Protein AF-A0A507BBZ7-F1 (afdb_monomer_lite)

Foldseek 3Di:
DVVVVVVVVVVVVPPPDDDPPDDDPVRVVVVVLQLVLLLVVLVLLLVLLLVLLPDDDLLNPDADPLLSLLSSLLVVLLLVLLVQLVLLPDDLDDDVVSLLQQAQHHPPPRDGHHVCVVDAQLSLQSNLLNLLLQLLLLVQLQVLCVVVVHHDDLSLSLCLSSGSSSVSVVCVVPVVSSVRSSVSLSDDPPPPDDDPDPVVSVVSCSSRRPCCSPDPNVVCCVVPNDPCVLVVVQVVQVVVPNQQDDPFRHNPDFAPLVSQQQVSHRDRHHHPVLLVPQPDDDDDPVVVVVSVVLVSLSSVSSSNSSSSGHPSSNVGQCVRPVNVCSGGNNSVD

pLDDT: mean 82.26, std 15.96, range [35.59, 98.31]

Sequence (333 aa):
MSSLYMRMLGNNALSEQGNRAFLSLAEVTQACRTLRGMNFLAEAYIDTHLMSLGTEGAATAPVSRTERLRVLRALYRRQIICNAWAPTRREPEWNERDTAAIGNTSSHRQVRLGLFAAFEPWELQQVDHIDFFVTRMCRALYFSRQEAAQPMSEAEFGEIFSQIDYLVQYMQKHPNIAKAALRTVQSPPRLTNYEPHNATYHRFADRYSLLCMHFSWQSYRLETFPDPMRDRRGQQADSNEARFGFIGDAVDLVPFGWTDALNRRYVNWFGDALLDMTPWMPESDADEELRLARYASLGLWRNAGFALWDKKRVEALKEVDSLRTLSTGWLDY

Secondary structure (DSSP, 8-state):
-HHHHHHHHHHTTTSTT----PPPHHHHHHHHHHHHHHHHHHHHHHHHHHHHT-SSSGGGSPPPHHHHHHHHHHHHHHHHHHHHH-TTTS-SS--HHHHHHHSS--SSTT---SGGGGS-HHHHHHHHHHHHHHHHHHHHHHHHHHHTT-PPPHHHHHHHHH-HHHHHHHHHH-HHHHHHHHHHHHS-----S-----HHHHHHHHHHS-GGGSTHHHHHHHHH---HHHHHHHHHHHTTT---------TTSPPHHHHHHTTT---S--TTHHHHTS------HHHHHHHHHHHHHHHHHHHTTTTTS-HHHHHHHHTSGGGTT--TTTTT-

Structure (mmCIF, N/CA/C/O backbone):
data_AF-A0A507BBZ7-F1
#
_entry.id   AF-A0A507BBZ7-F1
#
loop_
_atom_site.group_PDB
_atom_site.id
_atom_site.type_symbol
_atom_site.label_atom_id
_atom_site.label_alt_id
_atom_site.label_comp_id
_atom_site.label_asym_id
_atom_site.label_entity_id
_atom_site.label_seq_id
_atom_site.pdbx_PDB_ins_code
_atom_site.Cartn_x
_atom_site.Cartn_y
_atom_site.Cartn_z
_atom_site.occupancy
_atom_site.B_iso_or_equiv
_atom_site.auth_seq_id
_atom_site.auth_comp_id
_atom_site.auth_asym_id
_atom_site.auth_atom_id
_atom_site.pdbx_PDB_model_num
ATOM 1 N N . MET A 1 1 ? 25.806 -2.860 -5.700 1.00 39.72 1 MET A N 1
ATOM 2 C CA . MET A 1 1 ? 25.411 -1.785 -4.756 1.00 39.72 1 MET A CA 1
ATOM 3 C C . MET A 1 1 ? 25.324 -2.257 -3.309 1.00 39.72 1 MET A C 1
ATOM 5 O O . MET A 1 1 ? 25.846 -1.543 -2.464 1.00 39.72 1 MET A O 1
ATOM 9 N N . SER A 1 2 ? 24.805 -3.462 -3.030 1.00 36.97 2 SER A N 1
ATOM 10 C CA . SER A 1 2 ? 24.939 -4.117 -1.712 1.00 36.97 2 SER A CA 1
ATOM 11 C C . SER A 1 2 ? 26.391 -4.100 -1.185 1.00 36.97 2 SER A C 1
ATOM 13 O O . SER A 1 2 ? 26.620 -3.739 -0.041 1.00 36.97 2 SER A O 1
ATOM 15 N N . SER A 1 3 ? 27.402 -4.306 -2.043 1.00 35.59 3 SER A N 1
ATOM 16 C CA . SER A 1 3 ? 28.816 -4.261 -1.628 1.00 35.59 3 SER A CA 1
ATOM 17 C C . SER A 1 3 ? 29.357 -2.877 -1.237 1.00 35.59 3 SER A C 1
ATOM 19 O O . SER A 1 3 ? 30.281 -2.807 -0.434 1.00 35.59 3 SER A O 1
ATOM 21 N N . LEU A 1 4 ? 28.808 -1.777 -1.772 1.00 40.00 4 LEU A N 1
ATOM 22 C CA . LEU A 1 4 ? 29.259 -0.417 -1.438 1.00 40.00 4 LEU A CA 1
ATOM 23 C C . LEU A 1 4 ? 28.619 0.054 -0.126 1.00 40.00 4 LEU A C 1
ATOM 25 O O . LEU A 1 4 ? 29.297 0.633 0.715 1.00 40.00 4 LEU A O 1
ATOM 29 N N . TYR A 1 5 ? 27.341 -0.282 0.074 1.00 37.41 5 TYR A N 1
ATOM 30 C CA . TYR A 1 5 ? 26.619 -0.035 1.322 1.00 37.41 5 TYR A CA 1
ATOM 31 C C . TYR A 1 5 ? 27.185 -0.894 2.467 1.00 37.41 5 TYR A C 1
ATOM 33 O O . TYR A 1 5 ? 27.448 -0.385 3.552 1.00 37.41 5 TYR A O 1
ATOM 41 N N . MET A 1 6 ? 27.511 -2.165 2.193 1.00 42.91 6 MET A N 1
ATOM 42 C CA . MET A 1 6 ? 28.228 -3.040 3.131 1.00 42.91 6 MET A CA 1
ATOM 43 C C . MET A 1 6 ? 29.668 -2.576 3.390 1.00 42.91 6 MET A C 1
ATOM 45 O O . MET A 1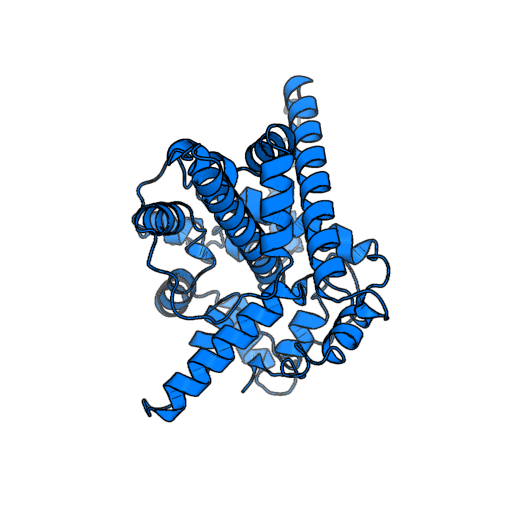 6 ? 30.156 -2.746 4.501 1.00 42.91 6 MET A O 1
ATOM 49 N N . ARG A 1 7 ? 30.348 -1.933 2.426 1.00 43.31 7 ARG A N 1
ATOM 50 C CA . ARG A 1 7 ? 31.655 -1.284 2.662 1.00 43.31 7 ARG A CA 1
ATOM 51 C C . ARG A 1 7 ? 31.550 -0.022 3.508 1.00 43.31 7 ARG A C 1
ATOM 53 O O . ARG A 1 7 ? 32.433 0.214 4.318 1.00 43.31 7 ARG A O 1
ATOM 60 N N . MET A 1 8 ? 30.499 0.778 3.349 1.00 43.22 8 MET A N 1
ATOM 61 C CA . MET A 1 8 ? 30.270 1.951 4.201 1.00 43.22 8 MET A CA 1
ATOM 62 C C . MET A 1 8 ? 29.935 1.549 5.641 1.00 43.22 8 MET A C 1
ATOM 64 O O . MET A 1 8 ? 30.432 2.168 6.577 1.00 43.22 8 MET A O 1
ATOM 68 N N . LEU A 1 9 ? 29.164 0.473 5.824 1.00 45.06 9 LEU A N 1
ATOM 69 C CA . LEU A 1 9 ? 28.923 -0.121 7.141 1.00 45.06 9 LEU A CA 1
ATOM 70 C C . LEU A 1 9 ? 30.182 -0.812 7.699 1.00 45.06 9 LEU A C 1
ATOM 72 O O . LEU A 1 9 ? 30.448 -0.724 8.892 1.00 45.06 9 LEU A O 1
ATOM 76 N N . GLY A 1 10 ? 30.987 -1.445 6.841 1.00 45.47 10 GLY A N 1
ATOM 77 C CA . GLY A 1 10 ? 32.222 -2.140 7.218 1.00 45.47 10 GLY A CA 1
ATOM 78 C C . GLY A 1 10 ? 33.397 -1.217 7.556 1.00 45.47 10 GLY A C 1
ATOM 79 O O . GLY A 1 10 ? 34.154 -1.516 8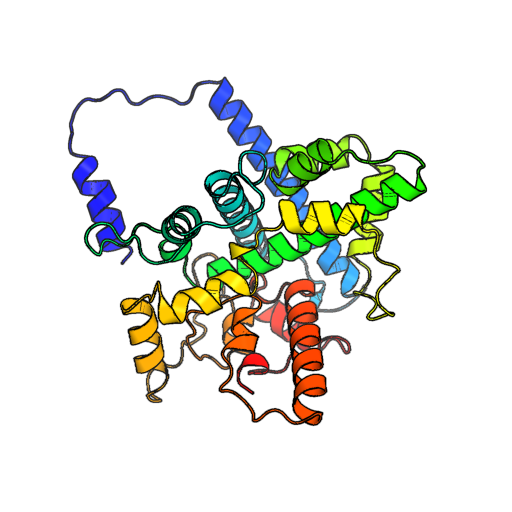.473 1.00 45.47 10 GLY A O 1
ATOM 80 N N . ASN A 1 11 ? 33.530 -0.067 6.890 1.00 44.84 11 ASN A N 1
ATOM 81 C CA . ASN A 1 11 ? 34.619 0.884 7.148 1.00 44.84 11 ASN A CA 1
ATOM 82 C C . ASN A 1 11 ? 34.421 1.698 8.438 1.00 44.84 11 ASN A C 1
ATOM 84 O O . ASN A 1 11 ? 35.394 2.222 8.968 1.00 44.84 11 ASN A O 1
ATOM 88 N N . ASN A 1 12 ? 33.199 1.749 8.981 1.00 45.53 12 ASN A N 1
ATOM 89 C CA . ASN A 1 12 ? 32.935 2.270 10.328 1.00 45.53 12 ASN A CA 1
ATOM 90 C C . ASN A 1 12 ? 33.021 1.183 11.419 1.00 45.53 12 ASN A C 1
ATOM 92 O O . ASN A 1 12 ? 32.992 1.506 12.603 1.00 45.53 12 ASN A O 1
ATOM 96 N N . ALA A 1 13 ? 33.140 -0.097 11.048 1.00 47.38 13 ALA A N 1
ATOM 97 C CA . ALA A 1 13 ? 33.157 -1.219 11.989 1.00 47.38 13 ALA A CA 1
ATOM 98 C C . ALA A 1 13 ? 34.563 -1.586 12.506 1.00 47.38 13 ALA A C 1
ATOM 100 O O . ALA A 1 13 ? 34.690 -2.486 13.331 1.00 47.38 13 ALA A O 1
ATOM 101 N N . LEU A 1 14 ? 35.610 -0.891 12.047 1.00 46.66 14 LEU A N 1
ATOM 102 C CA . LEU A 1 14 ? 37.001 -1.100 12.477 1.00 46.66 14 LEU A CA 1
ATOM 103 C C . LEU A 1 14 ? 37.498 -0.046 13.483 1.00 46.66 14 LEU A C 1
ATOM 105 O O . LEU A 1 14 ? 38.685 0.020 13.782 1.00 46.66 14 LEU A O 1
ATOM 109 N N . SER A 1 15 ? 36.584 0.743 14.054 1.00 51.81 15 SER A N 1
ATOM 110 C CA . SER A 1 15 ? 36.822 1.443 15.318 1.00 51.81 15 SER A CA 1
ATOM 111 C C . SER A 1 15 ? 36.639 0.443 16.463 1.00 51.81 15 SER A C 1
ATOM 113 O O . SER A 1 15 ? 35.538 0.254 16.982 1.00 51.81 15 SER A O 1
ATOM 115 N N . GLU A 1 16 ? 37.728 -0.232 16.813 1.00 57.06 16 GLU A N 1
ATOM 116 C CA . GLU A 1 16 ? 37.849 -1.153 17.940 1.00 57.06 16 GLU A CA 1
ATOM 117 C C . GLU A 1 16 ? 37.366 -0.528 19.275 1.00 57.06 16 GLU A C 1
ATOM 119 O O . GLU A 1 16 ? 37.588 0.647 19.550 1.00 57.06 16 GLU A O 1
ATOM 124 N N . GLN A 1 17 ? 36.726 -1.351 20.122 1.00 53.88 17 GLN A N 1
ATOM 125 C CA . GLN A 1 17 ? 36.485 -1.136 21.568 1.00 53.88 17 GLN A CA 1
ATOM 126 C C . GLN A 1 17 ? 35.420 -0.116 22.042 1.00 53.88 17 GLN A C 1
ATOM 128 O O . GLN A 1 17 ? 35.489 0.379 23.165 1.00 53.88 17 GLN A O 1
ATOM 133 N N . GLY A 1 18 ? 34.352 0.127 21.279 1.00 49.81 18 GLY A N 1
ATOM 134 C CA . GLY A 1 18 ? 33.168 0.845 21.781 1.00 49.81 18 GLY A CA 1
ATOM 135 C C . GLY A 1 18 ? 32.079 -0.108 22.285 1.00 49.81 18 GLY A C 1
ATOM 136 O O . GLY A 1 18 ? 31.587 -0.911 21.500 1.00 49.81 18 GLY A O 1
ATOM 137 N N . ASN A 1 19 ? 31.717 -0.029 23.574 1.00 52.28 19 ASN A N 1
ATOM 138 C CA . ASN A 1 19 ? 30.571 -0.682 24.234 1.00 52.28 19 ASN A CA 1
ATOM 139 C C . ASN A 1 19 ? 29.545 -1.308 23.270 1.00 52.28 19 ASN A C 1
ATOM 141 O O . ASN A 1 19 ? 28.794 -0.585 22.614 1.00 52.28 19 ASN A O 1
ATOM 145 N N . ARG A 1 20 ? 29.431 -2.646 23.248 1.00 57.69 20 ARG A N 1
ATOM 146 C CA . ARG A 1 20 ? 28.220 -3.296 22.726 1.00 57.69 20 ARG A CA 1
ATOM 147 C C . ARG A 1 20 ? 27.063 -2.849 23.615 1.00 57.69 20 ARG A C 1
ATOM 149 O O . ARG A 1 20 ? 26.837 -3.437 24.669 1.00 57.69 20 ARG A O 1
ATOM 156 N N . ALA A 1 21 ? 26.386 -1.775 23.223 1.00 68.31 21 ALA A N 1
ATOM 157 C CA . ALA A 1 21 ? 25.167 -1.328 23.863 1.00 68.31 21 ALA A CA 1
ATOM 158 C C . ALA A 1 21 ? 24.137 -2.445 23.676 1.00 68.31 21 ALA A C 1
ATOM 160 O O . ALA A 1 21 ? 23.561 -2.616 22.602 1.00 68.31 21 ALA A O 1
ATOM 161 N N . PHE A 1 22 ? 23.983 -3.279 24.702 1.00 82.69 22 PHE A N 1
ATOM 162 C CA . PHE A 1 22 ? 22.852 -4.183 24.778 1.00 82.69 22 PHE A CA 1
ATOM 163 C C . PHE A 1 22 ? 21.596 -3.318 24.809 1.00 82.69 22 PHE A C 1
ATOM 165 O O . PHE A 1 22 ? 21.539 -2.349 25.567 1.00 82.69 22 PHE A O 1
ATOM 172 N N . LEU A 1 23 ? 20.610 -3.662 23.978 1.00 84.62 23 LEU A N 1
ATOM 173 C CA . LEU A 1 23 ? 19.299 -3.030 24.053 1.00 84.62 23 LEU A CA 1
ATOM 174 C C . LEU A 1 23 ? 18.786 -3.163 25.488 1.00 84.62 23 LEU A C 1
ATOM 176 O O . LEU A 1 23 ? 18.787 -4.256 26.065 1.00 84.62 23 LEU A O 1
ATOM 180 N N . SER A 1 24 ? 18.351 -2.051 26.062 1.00 91.75 24 SER A N 1
ATOM 181 C CA . SER A 1 24 ? 17.674 -2.041 27.349 1.00 91.75 24 SER A CA 1
ATOM 182 C C . SER A 1 24 ? 16.402 -2.891 27.285 1.00 91.75 24 SER A C 1
ATOM 184 O O . SER A 1 24 ? 15.786 -3.071 26.230 1.00 91.75 24 SER A O 1
ATOM 186 N N . LEU A 1 25 ? 15.947 -3.386 28.440 1.00 92.06 25 LEU A N 1
ATOM 187 C CA . LEU A 1 25 ? 14.682 -4.121 28.528 1.00 92.06 25 LEU A CA 1
ATOM 188 C C . LEU A 1 25 ? 13.502 -3.308 27.960 1.00 92.06 25 LEU A C 1
ATOM 190 O O . LEU A 1 25 ? 12.593 -3.879 27.357 1.00 92.06 25 LEU A O 1
ATOM 194 N N . ALA A 1 26 ? 13.528 -1.981 28.122 1.00 91.94 26 ALA A N 1
ATOM 195 C CA . ALA A 1 26 ? 12.524 -1.077 27.573 1.00 91.94 26 ALA A CA 1
ATOM 196 C C . ALA A 1 26 ? 12.534 -1.073 26.035 1.00 91.94 26 ALA A C 1
ATOM 198 O O . ALA A 1 26 ? 11.475 -1.217 25.424 1.00 91.94 26 ALA A O 1
ATOM 199 N N . GLU A 1 27 ? 13.712 -0.993 25.408 1.00 88.62 27 GLU A N 1
ATOM 200 C CA . GLU A 1 27 ? 13.855 -1.039 23.946 1.00 88.62 27 GLU A CA 1
ATOM 201 C C . GLU A 1 27 ? 13.427 -2.392 23.375 1.00 88.62 27 GLU A C 1
ATOM 203 O O . GLU A 1 27 ? 12.675 -2.436 22.402 1.00 88.62 27 GLU A O 1
ATOM 208 N N . VAL A 1 28 ? 13.823 -3.501 24.010 1.00 91.19 28 VAL A N 1
ATOM 209 C CA . VAL A 1 28 ? 13.385 -4.847 23.600 1.00 91.19 28 VAL A CA 1
ATOM 210 C C . VAL A 1 28 ? 11.868 -4.990 23.734 1.00 91.19 28 VAL A C 1
ATOM 212 O O . VAL A 1 28 ? 11.207 -5.519 22.839 1.00 91.19 28 VAL A O 1
ATOM 215 N N . THR A 1 29 ? 11.291 -4.490 24.828 1.00 90.00 29 THR A N 1
ATOM 216 C CA . THR A 1 29 ? 9.837 -4.511 25.046 1.00 90.00 29 THR A CA 1
ATOM 217 C C . THR A 1 29 ? 9.113 -3.703 23.975 1.00 90.00 29 THR A C 1
ATOM 219 O O . THR A 1 29 ? 8.109 -4.174 23.435 1.00 90.00 29 THR A O 1
ATOM 222 N N . GLN A 1 30 ? 9.624 -2.519 23.633 1.00 87.25 30 GLN A N 1
ATOM 223 C CA . GLN A 1 30 ? 9.043 -1.684 22.589 1.00 87.25 30 GLN A CA 1
ATOM 224 C C . GLN A 1 30 ? 9.147 -2.356 21.217 1.00 87.25 30 GLN A C 1
ATOM 226 O O . GLN A 1 30 ? 8.137 -2.464 20.527 1.00 87.25 30 GLN A O 1
ATOM 231 N N . ALA A 1 31 ? 10.309 -2.911 20.862 1.00 86.94 31 ALA A N 1
ATOM 232 C CA . ALA A 1 31 ? 10.492 -3.646 19.612 1.00 86.94 31 ALA A CA 1
ATOM 233 C C . ALA A 1 31 ? 9.522 -4.836 19.499 1.00 86.94 31 ALA A C 1
ATOM 235 O O . ALA A 1 31 ? 8.875 -5.019 18.469 1.00 86.94 31 ALA A O 1
ATOM 236 N N . CYS A 1 32 ? 9.346 -5.611 20.574 1.00 91.25 32 CYS A N 1
ATOM 237 C CA . CYS A 1 32 ? 8.372 -6.702 20.623 1.00 91.25 32 CYS A CA 1
ATOM 238 C C . CYS A 1 32 ? 6.928 -6.214 20.439 1.00 91.25 32 CYS A C 1
ATOM 240 O O . CYS A 1 32 ? 6.146 -6.877 19.754 1.00 91.25 32 CYS A O 1
ATOM 242 N N . ARG A 1 33 ? 6.552 -5.076 21.036 1.00 89.88 33 ARG A N 1
ATOM 243 C CA . ARG A 1 33 ? 5.216 -4.482 20.858 1.00 89.88 33 ARG A CA 1
ATOM 244 C C . ARG A 1 33 ? 4.991 -4.059 19.412 1.00 89.88 33 ARG A C 1
ATOM 246 O O . ARG A 1 33 ? 3.987 -4.470 18.834 1.00 89.88 33 ARG A O 1
ATOM 253 N N . THR A 1 34 ? 5.943 -3.349 18.815 1.00 88.81 34 THR A N 1
ATOM 254 C CA . THR A 1 34 ? 5.876 -2.926 17.412 1.00 88.81 34 THR A CA 1
ATOM 255 C C . THR A 1 34 ? 5.790 -4.123 16.464 1.00 88.81 34 THR A C 1
ATOM 257 O O . THR A 1 34 ? 4.929 -4.162 15.588 1.00 88.81 34 THR A O 1
ATOM 260 N N . LEU A 1 35 ? 6.596 -5.170 16.676 1.00 92.06 35 LEU A N 1
ATOM 261 C CA . LEU A 1 35 ? 6.534 -6.395 15.868 1.00 92.06 35 LEU A CA 1
ATOM 262 C C . LEU A 1 35 ? 5.194 -7.127 16.008 1.00 92.06 35 LEU A C 1
ATOM 264 O O . LEU A 1 35 ? 4.679 -7.658 15.023 1.00 92.06 35 LEU A O 1
ATOM 268 N N . ARG A 1 36 ? 4.599 -7.161 17.206 1.00 94.19 36 ARG A N 1
ATOM 269 C CA . ARG A 1 36 ? 3.247 -7.713 17.402 1.00 94.19 36 ARG A CA 1
ATOM 270 C C . ARG A 1 36 ? 2.191 -6.872 16.690 1.00 94.19 36 ARG A C 1
ATOM 272 O O . ARG A 1 36 ? 1.310 -7.448 16.059 1.00 94.19 36 ARG A O 1
ATOM 279 N N . GLY A 1 37 ? 2.308 -5.545 16.745 1.00 94.88 37 GLY A N 1
ATOM 280 C CA . GLY A 1 37 ? 1.439 -4.623 16.015 1.00 94.88 37 GLY A CA 1
ATOM 281 C C . GLY A 1 37 ? 1.509 -4.837 14.503 1.00 94.88 37 GLY A C 1
ATOM 282 O O . GLY A 1 37 ? 0.485 -5.041 13.856 1.00 94.88 37 GLY A O 1
ATOM 283 N N . MET A 1 38 ? 2.719 -4.905 13.948 1.00 95.69 38 MET A N 1
ATOM 284 C CA . MET A 1 38 ? 2.932 -5.189 12.526 1.00 95.69 38 MET A CA 1
ATOM 285 C C . MET A 1 38 ? 2.374 -6.552 12.113 1.00 95.69 38 MET A C 1
ATOM 287 O O . MET A 1 38 ? 1.765 -6.648 11.054 1.00 95.69 38 MET A O 1
ATOM 291 N N . ASN A 1 39 ? 2.527 -7.592 12.940 1.00 97.06 39 ASN A N 1
ATOM 292 C CA . ASN A 1 39 ? 1.915 -8.893 12.660 1.00 97.06 39 ASN A CA 1
ATOM 293 C C . ASN A 1 39 ? 0.388 -8.820 12.667 1.00 97.06 39 ASN A C 1
ATOM 295 O O . ASN A 1 39 ? -0.231 -9.333 11.746 1.00 97.06 39 ASN A O 1
ATOM 299 N N . PHE A 1 40 ? -0.216 -8.161 13.658 1.00 97.44 40 PHE A N 1
ATOM 300 C CA . PHE A 1 40 ? -1.668 -7.979 13.697 1.00 97.44 40 PHE A CA 1
ATOM 301 C C . PHE A 1 40 ? -2.179 -7.274 12.434 1.00 97.44 40 PHE A C 1
ATOM 303 O O . PHE A 1 40 ? -3.152 -7.716 11.830 1.00 97.44 40 PHE A O 1
ATOM 310 N N . LEU A 1 41 ? -1.507 -6.199 12.012 1.00 97.19 41 LEU A N 1
ATOM 311 C CA . LEU A 1 41 ? -1.920 -5.441 10.834 1.00 97.19 41 LEU A CA 1
ATOM 312 C C . LEU A 1 41 ? -1.662 -6.207 9.528 1.00 97.19 41 LEU A C 1
ATOM 314 O O . LEU A 1 41 ? -2.457 -6.097 8.601 1.00 97.19 41 LEU A O 1
ATOM 318 N N . ALA A 1 42 ? -0.597 -7.014 9.465 1.00 97.94 42 ALA A N 1
ATOM 319 C CA . ALA A 1 42 ? -0.343 -7.915 8.344 1.00 97.94 42 ALA A CA 1
ATOM 320 C C . ALA A 1 42 ? -1.449 -8.971 8.204 1.00 97.94 42 ALA A C 1
ATOM 322 O O . ALA A 1 42 ? -1.917 -9.193 7.092 1.00 97.94 42 ALA A O 1
ATOM 323 N N . GLU A 1 43 ? -1.919 -9.564 9.307 1.00 97.75 43 GLU A N 1
ATOM 324 C CA . GLU A 1 43 ? -3.063 -10.485 9.258 1.00 97.75 43 GLU A CA 1
ATOM 325 C C . GLU A 1 43 ? -4.334 -9.762 8.822 1.00 97.75 43 GLU A C 1
ATOM 327 O O . GLU A 1 43 ? -5.018 -10.232 7.923 1.00 97.75 43 GLU A O 1
ATOM 332 N N . ALA A 1 44 ? -4.614 -8.581 9.380 1.00 96.94 44 ALA A N 1
ATOM 333 C CA . ALA A 1 44 ? -5.784 -7.798 8.989 1.00 96.94 44 ALA A CA 1
ATOM 334 C C . ALA A 1 44 ? -5.769 -7.434 7.492 1.00 96.94 44 ALA A C 1
ATOM 336 O O . ALA A 1 44 ? -6.813 -7.483 6.841 1.00 96.94 44 ALA A O 1
ATOM 337 N N . TYR A 1 45 ? -4.596 -7.098 6.945 1.00 97.12 45 TYR A N 1
ATOM 338 C CA . TYR A 1 45 ? -4.381 -6.889 5.512 1.00 97.12 45 TYR A CA 1
ATOM 339 C C . TYR A 1 45 ? -4.714 -8.161 4.726 1.00 97.12 45 TYR A C 1
ATOM 341 O O . TYR A 1 45 ? -5.591 -8.146 3.864 1.00 97.12 45 TYR A O 1
ATOM 349 N N . ILE A 1 46 ? -4.064 -9.276 5.064 1.00 96.81 46 ILE A N 1
ATOM 350 C CA . ILE A 1 46 ? -4.220 -10.563 4.378 1.00 96.81 46 ILE A CA 1
ATOM 351 C C . ILE A 1 46 ? -5.677 -11.034 4.414 1.00 96.81 46 ILE A C 1
ATOM 353 O O . ILE A 1 46 ? -6.235 -11.328 3.361 1.00 96.81 46 ILE A O 1
ATOM 357 N N . ASP A 1 47 ? -6.318 -11.030 5.580 1.00 95.19 47 ASP A N 1
ATOM 358 C CA . ASP A 1 47 ? -7.716 -11.431 5.748 1.00 95.19 47 ASP A CA 1
ATOM 359 C C . ASP A 1 47 ? -8.653 -10.547 4.921 1.00 95.19 47 ASP A C 1
ATOM 361 O O . ASP A 1 47 ? -9.566 -11.042 4.262 1.00 95.19 47 ASP A O 1
ATOM 365 N N . THR A 1 48 ? -8.411 -9.234 4.908 1.00 93.38 48 THR A N 1
ATOM 366 C CA . THR A 1 48 ? -9.197 -8.286 4.108 1.00 93.38 48 THR A CA 1
ATOM 367 C C . THR A 1 48 ? -9.092 -8.583 2.615 1.00 93.38 48 THR A C 1
ATOM 369 O O . THR A 1 48 ? -10.111 -8.569 1.925 1.00 93.38 48 THR A O 1
ATOM 372 N N . HIS A 1 49 ? -7.890 -8.894 2.124 1.00 91.12 49 HIS A N 1
ATOM 373 C CA . HIS A 1 49 ? -7.680 -9.263 0.726 1.00 91.12 49 HIS A CA 1
ATOM 374 C C . HIS A 1 49 ? -8.271 -10.627 0.386 1.00 91.12 49 HIS A C 1
ATOM 376 O O . HIS A 1 49 ? -8.940 -10.757 -0.629 1.00 91.12 49 HIS A O 1
ATOM 382 N N . LEU A 1 50 ? -8.070 -11.650 1.216 1.00 90.25 50 LEU A N 1
ATOM 383 C CA . LEU A 1 50 ? -8.625 -12.975 0.939 1.00 90.25 50 LEU A CA 1
ATOM 384 C C . LEU A 1 50 ? -10.158 -12.944 0.923 1.00 90.25 50 LEU A C 1
ATOM 386 O O . LEU A 1 50 ? -10.766 -13.567 0.058 1.00 90.25 50 LEU A O 1
ATOM 390 N N . MET A 1 51 ? -10.785 -12.176 1.820 1.00 88.00 51 MET A N 1
ATOM 391 C CA . MET A 1 51 ? -12.245 -12.038 1.855 1.00 88.00 51 MET A CA 1
ATOM 392 C C . MET A 1 51 ? -12.808 -11.248 0.667 1.00 88.00 51 MET A C 1
ATOM 394 O O . MET A 1 51 ? -13.921 -11.541 0.232 1.00 88.00 51 MET A O 1
ATOM 398 N N . SER A 1 52 ? -12.075 -10.270 0.122 1.00 86.12 52 SER A N 1
ATOM 399 C CA . SER A 1 52 ? -12.551 -9.493 -1.034 1.00 86.12 52 SER A CA 1
ATOM 400 C C . SER A 1 52 ? -12.552 -10.290 -2.344 1.00 86.12 52 SER A C 1
ATOM 402 O O . SER A 1 52 ? -13.217 -9.894 -3.300 1.00 86.12 52 SER A O 1
ATOM 404 N N . LEU A 1 53 ? -11.857 -11.432 -2.379 1.00 84.31 53 LEU A N 1
ATOM 405 C CA . LEU A 1 53 ? -11.727 -12.310 -3.546 1.00 84.31 53 LEU A CA 1
ATOM 406 C C . LEU A 1 53 ? -12.789 -13.422 -3.606 1.00 84.31 53 LEU A C 1
ATOM 408 O O . LEU A 1 53 ? -12.793 -14.205 -4.553 1.00 84.31 53 LEU A O 1
ATOM 412 N N . GLY A 1 54 ? -13.700 -13.488 -2.628 1.00 82.06 54 GLY A N 1
ATOM 413 C CA . GLY A 1 54 ? -14.752 -14.506 -2.552 1.00 82.06 54 GLY A CA 1
ATOM 414 C C . GLY A 1 54 ? -14.343 -15.754 -1.762 1.00 82.06 54 GLY A C 1
ATOM 415 O O . GLY A 1 54 ? -13.392 -15.733 -0.985 1.00 82.06 54 GLY A O 1
ATOM 416 N N . THR A 1 55 ? -15.105 -16.843 -1.898 1.00 74.06 55 THR A N 1
ATOM 417 C CA . THR A 1 55 ? -14.967 -18.034 -1.035 1.00 74.06 55 THR A CA 1
ATOM 418 C C . THR A 1 55 ? -14.181 -19.187 -1.652 1.00 74.06 55 THR A C 1
ATOM 420 O O . THR A 1 55 ? -13.799 -20.098 -0.922 1.00 74.06 55 THR A O 1
ATOM 423 N N . GLU A 1 56 ? -13.911 -19.186 -2.960 1.00 72.06 56 GLU A N 1
ATOM 424 C CA . GLU A 1 56 ? -13.393 -20.374 -3.651 1.00 72.06 56 GLU A CA 1
ATOM 425 C C . GLU A 1 56 ? -12.375 -20.018 -4.743 1.00 72.06 56 GLU A C 1
ATOM 427 O O . GLU A 1 56 ? -12.584 -19.094 -5.525 1.00 72.06 56 GLU A O 1
ATOM 432 N N . GLY A 1 57 ? -11.267 -20.766 -4.803 1.00 85.50 57 GLY A N 1
ATOM 433 C CA . GLY A 1 57 ? -10.295 -20.696 -5.897 1.00 85.50 57 GLY A CA 1
ATOM 434 C C . GLY A 1 57 ? -8.831 -20.597 -5.462 1.00 85.50 57 GLY A C 1
ATOM 435 O O . GLY A 1 57 ? -8.488 -20.475 -4.289 1.00 85.50 57 GLY A O 1
ATOM 436 N N . ALA A 1 58 ? -7.925 -20.637 -6.442 1.00 88.50 58 ALA A N 1
ATOM 437 C CA . ALA A 1 58 ? -6.489 -20.499 -6.191 1.00 88.50 58 ALA A CA 1
ATOM 438 C C . ALA A 1 58 ? -6.105 -19.093 -5.680 1.00 88.50 58 ALA A C 1
ATOM 440 O O . ALA A 1 58 ? -5.095 -18.953 -4.992 1.00 88.50 58 ALA A O 1
ATOM 441 N N . ALA A 1 59 ? -6.927 -18.075 -5.961 1.00 89.50 59 ALA A N 1
ATOM 442 C CA . ALA A 1 59 ? -6.740 -16.704 -5.486 1.00 89.50 59 ALA A CA 1
ATOM 443 C C . ALA A 1 59 ? -6.925 -16.566 -3.961 1.00 89.50 59 ALA A C 1
ATOM 445 O O . ALA A 1 59 ? -6.290 -15.709 -3.344 1.00 89.50 59 ALA A O 1
ATOM 446 N N . THR A 1 60 ? -7.729 -17.444 -3.347 1.00 91.06 60 THR A N 1
ATOM 447 C CA . THR A 1 60 ? -8.033 -17.457 -1.905 1.00 91.06 60 THR A CA 1
ATOM 448 C C . THR A 1 60 ? -7.231 -18.509 -1.131 1.00 91.06 60 THR A C 1
ATOM 450 O O . THR A 1 60 ? -7.439 -18.695 0.067 1.00 91.06 60 THR A O 1
ATOM 453 N N . ALA A 1 61 ? -6.272 -19.181 -1.783 1.00 92.12 61 ALA A N 1
ATOM 454 C CA . ALA A 1 61 ? -5.389 -20.142 -1.127 1.00 92.12 61 ALA A CA 1
ATOM 455 C C . ALA A 1 61 ? -4.639 -19.500 0.063 1.00 92.12 61 ALA A C 1
ATOM 457 O O . ALA A 1 61 ? -4.350 -18.299 0.015 1.00 92.12 61 ALA A O 1
ATOM 458 N N . PRO A 1 62 ? -4.254 -20.267 1.101 1.00 94.94 62 PRO A N 1
ATOM 459 C CA . PRO A 1 62 ? -3.463 -19.741 2.212 1.00 94.94 62 PRO A CA 1
ATOM 460 C C . PRO A 1 62 ? -2.212 -18.999 1.731 1.00 94.94 62 PRO A C 1
ATOM 462 O O . PRO A 1 62 ? -1.571 -19.416 0.764 1.00 94.94 62 PRO A O 1
ATOM 465 N N . VAL A 1 63 ? -1.877 -17.889 2.390 1.00 96.81 63 VAL A N 1
ATOM 466 C CA . VAL A 1 63 ? -0.693 -17.093 2.040 1.00 96.81 63 VAL A CA 1
ATOM 467 C C . VAL A 1 63 ? 0.594 -17.876 2.247 1.00 96.81 63 VAL A C 1
ATOM 469 O O . VAL A 1 63 ? 0.776 -18.569 3.251 1.00 96.81 63 VAL A O 1
ATOM 472 N N . SER A 1 64 ? 1.512 -17.750 1.294 1.00 97.12 64 SER A N 1
ATOM 473 C CA . SER A 1 64 ? 2.844 -18.322 1.424 1.00 97.12 64 SER A CA 1
ATOM 474 C C . SER A 1 64 ? 3.647 -17.565 2.490 1.00 97.12 64 SER A C 1
ATOM 476 O O . SER A 1 64 ? 3.363 -16.416 2.851 1.00 97.12 64 SER A O 1
ATOM 478 N N . ARG A 1 65 ? 4.718 -18.193 2.987 1.00 97.50 65 ARG A N 1
ATOM 479 C CA . ARG A 1 65 ? 5.666 -17.517 3.884 1.00 97.50 65 ARG A CA 1
ATOM 480 C C . ARG A 1 65 ? 6.289 -16.284 3.217 1.00 97.50 65 ARG A C 1
ATOM 482 O O . ARG A 1 65 ? 6.503 -15.281 3.896 1.00 97.50 65 ARG A O 1
ATOM 489 N N . THR A 1 66 ? 6.587 -16.358 1.921 1.00 97.81 66 THR A N 1
ATOM 490 C CA . THR A 1 66 ? 7.176 -15.254 1.151 1.00 97.81 66 THR A CA 1
ATOM 491 C C . THR A 1 66 ? 6.207 -14.080 1.056 1.00 97.81 66 THR A C 1
ATOM 493 O O . THR A 1 66 ? 6.601 -12.951 1.351 1.00 97.81 66 THR A O 1
ATOM 496 N N . GLU A 1 67 ? 4.937 -14.346 0.746 1.00 98.06 67 GLU A N 1
ATOM 497 C CA . GLU A 1 67 ? 3.867 -13.340 0.686 1.00 98.06 67 GLU A CA 1
ATOM 498 C C . GLU A 1 67 ? 3.720 -12.609 2.026 1.00 98.06 67 GLU A C 1
ATOM 500 O O . GLU A 1 67 ? 3.811 -11.380 2.095 1.00 98.06 67 GLU A O 1
ATOM 505 N N . ARG A 1 68 ? 3.610 -13.363 3.128 1.00 98.00 68 ARG A N 1
ATOM 506 C CA . ARG A 1 68 ? 3.515 -12.794 4.482 1.00 98.00 68 ARG A CA 1
ATOM 507 C C . ARG A 1 68 ? 4.723 -11.917 4.827 1.00 98.00 68 ARG A C 1
ATOM 509 O O . ARG A 1 68 ? 4.572 -10.838 5.401 1.00 98.00 68 ARG A O 1
ATOM 516 N N . LEU A 1 69 ? 5.933 -12.361 4.481 1.00 97.94 69 LEU A N 1
ATOM 517 C CA . LEU A 1 69 ? 7.154 -11.594 4.734 1.00 97.94 69 LEU A CA 1
ATOM 518 C C . LEU A 1 69 ? 7.235 -10.318 3.885 1.00 97.94 69 LEU A C 1
ATOM 520 O O . LEU A 1 69 ? 7.747 -9.313 4.379 1.00 97.94 69 LEU A O 1
ATOM 524 N N . ARG A 1 70 ? 6.725 -10.322 2.646 1.00 97.94 70 ARG A N 1
ATOM 525 C CA . ARG A 1 70 ? 6.626 -9.107 1.818 1.00 97.94 70 ARG A CA 1
ATOM 526 C C . ARG A 1 70 ? 5.690 -8.082 2.458 1.00 97.94 70 ARG A C 1
ATOM 528 O O . ARG A 1 70 ? 6.098 -6.931 2.596 1.00 97.94 70 ARG A O 1
ATOM 535 N N . VAL A 1 71 ? 4.517 -8.502 2.944 1.00 98.31 71 VAL A N 1
ATOM 536 C CA . VAL A 1 71 ? 3.577 -7.633 3.686 1.00 98.31 71 VAL A CA 1
ATOM 537 C C . VAL A 1 71 ? 4.245 -7.023 4.923 1.00 98.31 71 VAL A C 1
ATOM 539 O O . VAL A 1 71 ? 4.234 -5.805 5.101 1.00 98.31 71 VAL A O 1
ATOM 542 N N . LEU A 1 72 ? 4.906 -7.841 5.749 1.00 97.88 72 LEU A N 1
ATOM 543 C CA . LEU A 1 72 ? 5.614 -7.362 6.944 1.00 97.88 72 LEU A CA 1
ATOM 544 C C . LEU A 1 72 ? 6.744 -6.378 6.611 1.00 97.88 72 LEU A C 1
ATOM 546 O O . LEU A 1 72 ? 6.886 -5.350 7.275 1.00 97.88 72 LEU A O 1
ATOM 550 N N . ARG A 1 73 ? 7.547 -6.657 5.577 1.00 97.38 73 ARG A N 1
ATOM 551 C CA . ARG A 1 73 ? 8.617 -5.744 5.142 1.00 97.38 73 ARG A CA 1
ATOM 552 C C . ARG A 1 73 ? 8.057 -4.438 4.604 1.00 97.38 73 ARG A C 1
ATOM 554 O O . ARG A 1 73 ? 8.629 -3.389 4.879 1.00 97.38 73 ARG A O 1
ATOM 561 N N . ALA A 1 74 ? 6.958 -4.486 3.863 1.00 97.31 74 ALA A N 1
ATOM 562 C CA . ALA A 1 74 ? 6.292 -3.300 3.351 1.00 97.31 74 ALA A CA 1
ATOM 563 C C . ALA A 1 74 ? 5.741 -2.420 4.486 1.00 97.31 74 ALA A C 1
ATOM 565 O O . ALA A 1 74 ? 5.998 -1.219 4.491 1.00 97.31 74 ALA A O 1
ATOM 566 N N . LEU A 1 75 ? 5.114 -3.015 5.509 1.00 96.88 75 LEU A N 1
ATOM 567 C CA . LEU A 1 75 ? 4.714 -2.322 6.744 1.00 96.88 75 LEU A CA 1
ATOM 568 C C . LEU A 1 75 ? 5.906 -1.684 7.470 1.00 96.88 75 LEU A C 1
ATOM 570 O O . LEU A 1 75 ? 5.838 -0.528 7.886 1.00 96.88 75 LEU A O 1
ATOM 574 N N . TYR A 1 76 ? 7.016 -2.412 7.593 1.00 96.12 76 TYR A N 1
ATOM 575 C CA . TYR A 1 76 ? 8.225 -1.895 8.233 1.00 96.12 76 TYR A CA 1
ATOM 576 C C . TYR A 1 76 ? 8.828 -0.712 7.463 1.00 96.12 76 TYR A C 1
ATOM 578 O O . TYR A 1 76 ? 9.127 0.327 8.052 1.00 96.12 76 TYR A O 1
ATOM 586 N N . ARG A 1 77 ? 8.957 -0.833 6.136 1.00 95.56 77 ARG A N 1
ATOM 587 C CA . ARG A 1 77 ? 9.440 0.250 5.264 1.00 95.56 77 ARG A CA 1
ATOM 588 C C . ARG A 1 77 ? 8.510 1.460 5.305 1.00 95.56 77 ARG A C 1
ATOM 590 O O . ARG A 1 77 ? 9.003 2.578 5.422 1.00 95.56 77 ARG A O 1
ATOM 597 N N . ARG A 1 78 ? 7.188 1.249 5.308 1.00 94.56 78 ARG A N 1
ATOM 598 C CA . ARG A 1 78 ? 6.210 2.322 5.526 1.00 94.56 78 ARG A CA 1
ATOM 599 C C . ARG A 1 78 ? 6.476 3.043 6.845 1.00 94.56 78 ARG A C 1
ATOM 601 O O . ARG A 1 78 ? 6.555 4.262 6.847 1.00 94.56 78 ARG A O 1
ATOM 608 N N . GLN A 1 79 ? 6.675 2.318 7.948 1.00 94.06 79 GLN A N 1
ATOM 609 C CA . GLN A 1 79 ? 6.953 2.946 9.244 1.00 94.06 79 GLN A CA 1
ATOM 610 C C . GLN A 1 79 ? 8.273 3.732 9.245 1.00 94.06 79 GLN A C 1
ATOM 612 O O . GLN A 1 79 ? 8.332 4.802 9.847 1.00 94.06 79 GLN A O 1
ATOM 617 N N . ILE A 1 80 ? 9.315 3.252 8.553 1.00 92.19 80 ILE A N 1
ATOM 618 C CA . ILE A 1 80 ? 10.556 4.021 8.355 1.00 92.19 80 ILE A CA 1
ATOM 619 C C . ILE A 1 80 ? 10.253 5.338 7.637 1.00 92.19 80 ILE A C 1
ATOM 621 O O . ILE A 1 80 ? 10.698 6.388 8.095 1.00 92.19 80 ILE A O 1
ATOM 625 N N . ILE A 1 81 ? 9.479 5.290 6.551 1.00 90.25 81 ILE A N 1
ATOM 626 C CA . ILE A 1 81 ? 9.103 6.478 5.779 1.00 90.25 81 ILE A CA 1
ATOM 627 C C . ILE A 1 81 ? 8.263 7.428 6.633 1.00 90.25 81 ILE A C 1
ATOM 629 O O . ILE A 1 81 ? 8.598 8.604 6.704 1.00 90.25 81 ILE A O 1
ATOM 633 N N . CYS A 1 82 ? 7.254 6.943 7.363 1.00 89.44 82 CYS A N 1
ATOM 634 C CA . CYS A 1 82 ? 6.469 7.764 8.290 1.00 89.44 82 CYS A CA 1
ATOM 635 C C . CYS A 1 82 ? 7.341 8.409 9.377 1.00 89.44 82 CYS A C 1
ATOM 637 O O . CYS A 1 82 ? 7.137 9.572 9.707 1.00 89.44 82 CYS A O 1
ATOM 639 N N . ASN A 1 83 ? 8.323 7.689 9.925 1.00 87.69 83 ASN A N 1
ATOM 640 C CA . ASN A 1 83 ? 9.211 8.220 10.961 1.00 87.69 83 ASN A CA 1
ATOM 641 C C . ASN A 1 83 ? 10.187 9.266 10.410 1.00 87.69 83 ASN A C 1
ATOM 643 O O . ASN A 1 83 ? 10.429 10.276 11.065 1.00 87.69 83 ASN A O 1
ATOM 647 N N . ALA A 1 84 ? 10.738 9.031 9.218 1.00 83.94 84 ALA A N 1
ATOM 648 C CA . ALA A 1 84 ? 11.617 9.978 8.538 1.00 83.94 84 ALA A CA 1
ATOM 649 C C . ALA A 1 84 ? 10.848 11.219 8.062 1.00 83.94 84 ALA A C 1
ATOM 651 O O . ALA A 1 84 ? 11.360 12.338 8.124 1.00 83.94 84 ALA A O 1
ATOM 652 N N . TRP A 1 85 ? 9.608 11.020 7.611 1.00 80.06 85 TRP A N 1
ATOM 653 C CA . TRP A 1 85 ? 8.724 12.096 7.198 1.00 80.06 85 TRP A CA 1
ATOM 654 C C . TRP A 1 85 ? 8.201 12.894 8.387 1.00 80.06 85 TRP A C 1
ATOM 656 O O . TRP A 1 85 ? 8.130 14.108 8.290 1.00 80.06 85 TRP A O 1
ATOM 666 N N . ALA A 1 86 ? 7.905 12.243 9.513 1.00 81.75 86 ALA A N 1
ATOM 667 C CA . ALA A 1 86 ? 7.345 12.842 10.723 1.00 81.75 86 ALA A CA 1
ATOM 668 C C . ALA A 1 86 ? 6.099 13.726 10.459 1.00 81.75 86 ALA A C 1
ATOM 670 O O . ALA A 1 86 ? 6.070 14.881 10.893 1.00 81.75 86 ALA A O 1
ATOM 671 N N . PRO A 1 87 ? 5.044 13.198 9.805 1.00 69.69 87 PRO A N 1
ATOM 672 C CA . PRO A 1 87 ? 3.871 13.979 9.376 1.00 69.69 87 PRO A CA 1
ATOM 673 C C . PRO A 1 87 ? 3.123 14.673 10.530 1.00 69.69 87 PRO A C 1
ATOM 675 O O . PRO A 1 87 ? 2.449 15.677 10.332 1.00 69.69 87 PRO A O 1
ATOM 678 N N . THR A 1 88 ? 3.259 14.188 11.768 1.00 76.56 88 THR A N 1
ATOM 679 C CA . THR A 1 88 ? 2.659 14.820 12.957 1.00 76.56 88 THR A CA 1
ATOM 680 C C . THR A 1 88 ? 3.466 15.988 13.523 1.00 76.56 88 THR A C 1
ATOM 682 O O . THR A 1 88 ? 2.972 16.692 14.401 1.00 76.56 88 THR A O 1
ATOM 685 N N . ARG A 1 89 ? 4.704 16.197 13.062 1.00 78.88 89 ARG A N 1
ATOM 686 C CA . ARG A 1 89 ? 5.640 17.204 13.598 1.00 78.88 89 ARG A CA 1
ATOM 687 C C . ARG A 1 89 ? 6.027 18.278 12.586 1.00 78.88 89 ARG A C 1
ATOM 689 O O . ARG A 1 89 ? 6.792 19.171 12.938 1.00 78.88 89 ARG A O 1
ATOM 696 N N . ARG A 1 90 ? 5.547 18.175 11.348 1.00 74.00 90 ARG A N 1
ATOM 697 C CA . ARG A 1 90 ? 5.877 19.095 10.258 1.00 74.00 90 ARG A CA 1
ATOM 698 C C . ARG A 1 90 ? 4.691 19.954 9.863 1.00 74.00 90 ARG A C 1
ATOM 700 O O . ARG A 1 90 ? 3.540 19.678 10.215 1.00 74.00 90 ARG A O 1
ATOM 707 N N . GLU A 1 91 ? 5.022 21.022 9.153 1.00 78.75 91 GLU A N 1
ATOM 708 C CA . GLU A 1 91 ? 4.045 21.818 8.431 1.00 78.75 91 GLU A CA 1
ATOM 709 C C . GLU A 1 91 ? 3.459 20.985 7.277 1.00 78.75 91 GLU A C 1
ATOM 711 O O . GLU A 1 91 ? 4.126 20.073 6.787 1.00 78.75 91 GLU A O 1
ATOM 716 N N . PRO A 1 92 ? 2.205 21.243 6.866 1.00 71.12 92 PRO A N 1
ATOM 717 C CA . PRO A 1 92 ? 1.573 20.498 5.774 1.00 71.12 92 PRO A CA 1
ATOM 718 C C . PRO A 1 92 ? 2.271 20.705 4.422 1.00 71.12 92 PRO A C 1
ATOM 720 O O . PRO A 1 92 ? 2.165 19.865 3.532 1.00 71.12 92 PRO A O 1
ATOM 723 N N . GLU A 1 93 ? 2.956 21.837 4.263 1.00 75.75 93 GLU A N 1
ATOM 724 C CA . GLU A 1 93 ? 3.610 22.224 3.020 1.00 75.75 93 GLU A CA 1
ATOM 725 C C . GLU A 1 93 ? 4.973 21.546 2.873 1.00 75.75 93 GLU A C 1
ATOM 727 O O . GLU A 1 93 ? 5.818 21.569 3.769 1.00 75.75 93 GLU A O 1
ATOM 732 N N . TRP A 1 94 ? 5.190 20.958 1.699 1.00 72.25 94 TRP A N 1
ATOM 733 C CA . TRP A 1 94 ? 6.464 20.368 1.320 1.00 72.25 94 TRP A CA 1
ATOM 734 C C . TRP A 1 94 ? 7.467 21.457 0.963 1.00 72.25 94 TRP A C 1
ATOM 736 O O . TRP A 1 94 ? 7.190 22.317 0.130 1.00 72.25 94 TRP A O 1
ATOM 746 N N . ASN A 1 95 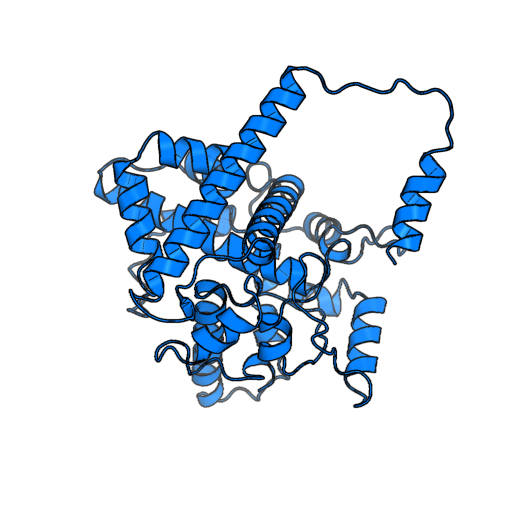? 8.669 21.373 1.527 1.00 75.44 95 ASN A N 1
ATOM 747 C CA . ASN A 1 95 ? 9.788 22.209 1.096 1.00 75.44 95 ASN A CA 1
ATOM 748 C C . ASN A 1 95 ? 10.861 21.397 0.340 1.00 75.44 95 ASN A C 1
ATOM 750 O O . ASN A 1 95 ? 10.829 20.167 0.245 1.00 75.44 95 ASN A O 1
ATOM 754 N N . GLU A 1 96 ? 11.858 22.080 -0.217 1.00 73.62 96 GLU A N 1
ATOM 755 C CA . GLU A 1 96 ? 12.946 21.426 -0.959 1.00 73.62 96 GLU A CA 1
ATOM 756 C C . GLU A 1 96 ? 13.828 20.512 -0.086 1.00 73.62 96 GLU A C 1
ATOM 758 O O . GLU A 1 96 ? 14.418 19.552 -0.583 1.00 73.62 96 GLU A O 1
ATOM 763 N N . ARG A 1 97 ? 13.941 20.776 1.222 1.00 74.88 97 ARG A N 1
ATOM 764 C CA . ARG A 1 97 ? 14.774 19.966 2.134 1.00 74.88 97 ARG A CA 1
ATOM 765 C C . ARG A 1 97 ? 14.104 18.646 2.470 1.00 74.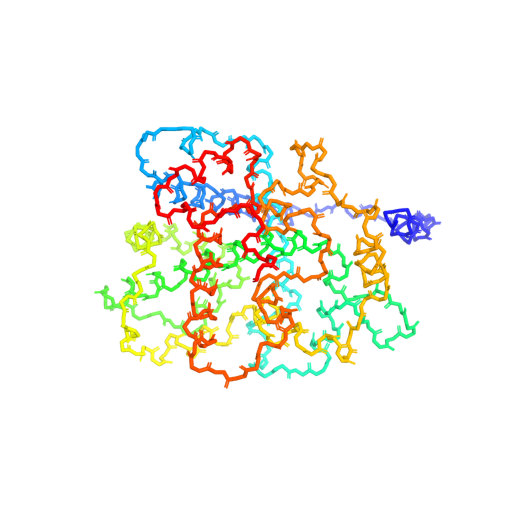88 97 ARG A C 1
ATOM 767 O O . ARG A 1 97 ? 14.756 17.606 2.472 1.00 74.88 97 ARG A O 1
ATOM 774 N N . ASP A 1 98 ? 12.811 18.709 2.743 1.00 75.00 98 ASP A N 1
ATOM 775 C CA . ASP A 1 98 ? 11.904 17.575 2.894 1.00 75.00 98 ASP A CA 1
ATOM 776 C C . ASP A 1 98 ? 12.032 16.637 1.699 1.00 75.00 98 ASP A C 1
ATOM 778 O O . ASP A 1 98 ? 12.268 15.432 1.833 1.00 75.00 98 ASP A O 1
ATOM 782 N N . THR A 1 99 ? 11.998 17.268 0.532 1.00 72.94 99 THR A N 1
ATOM 783 C CA . THR A 1 99 ? 12.141 16.643 -0.763 1.00 72.94 99 THR A CA 1
ATOM 784 C C . THR A 1 99 ? 13.501 15.948 -0.893 1.00 72.94 99 THR A C 1
ATOM 786 O O . THR A 1 99 ? 13.578 14.731 -1.061 1.00 72.94 99 THR A O 1
ATOM 789 N N . ALA A 1 100 ? 14.601 16.670 -0.686 1.00 71.44 100 ALA A N 1
ATOM 790 C CA . ALA A 1 100 ? 15.950 16.108 -0.764 1.00 71.44 100 ALA A CA 1
ATOM 791 C C . ALA A 1 100 ? 16.220 14.972 0.250 1.00 71.44 100 ALA A C 1
ATOM 793 O O . ALA A 1 100 ? 16.979 14.048 -0.045 1.00 71.44 100 ALA A O 1
ATOM 794 N N . ALA A 1 101 ? 15.624 15.023 1.447 1.00 74.62 101 ALA A N 1
ATOM 795 C CA . ALA A 1 101 ? 15.823 14.013 2.489 1.00 74.62 101 ALA A CA 1
ATOM 796 C C . ALA A 1 101 ? 15.122 12.683 2.167 1.00 74.62 101 ALA A C 1
ATOM 798 O O . ALA A 1 101 ? 15.682 11.607 2.396 1.00 74.62 101 ALA A O 1
ATOM 799 N N . ILE A 1 102 ? 13.902 12.744 1.630 1.00 77.00 102 ILE A N 1
ATOM 800 C CA . ILE A 1 102 ? 13.136 11.544 1.262 1.00 77.00 102 ILE A CA 1
ATOM 801 C C . ILE A 1 102 ? 13.564 10.998 -0.100 1.00 77.00 102 ILE A C 1
ATOM 803 O O . ILE A 1 102 ? 13.471 9.792 -0.325 1.00 77.00 102 ILE A O 1
ATOM 807 N N . GLY A 1 103 ? 14.067 11.862 -0.977 1.00 72.38 103 GLY A N 1
ATOM 808 C CA . GLY A 1 103 ? 14.273 11.566 -2.383 1.00 72.38 103 GLY A CA 1
ATOM 809 C C . GLY A 1 103 ? 15.366 10.576 -2.761 1.00 72.38 103 GLY A C 1
ATOM 810 O O . GLY A 1 103 ? 15.777 9.711 -1.993 1.00 72.38 103 GLY A O 1
ATOM 811 N N . ASN A 1 104 ? 15.827 10.676 -4.011 1.00 67.31 104 ASN A N 1
ATOM 812 C CA . ASN A 1 104 ? 16.872 9.789 -4.536 1.00 67.31 104 ASN A CA 1
ATOM 813 C C . ASN A 1 104 ? 18.271 10.412 -4.465 1.00 67.31 104 ASN A C 1
ATOM 815 O O . ASN A 1 104 ? 19.272 9.700 -4.352 1.00 67.31 104 ASN A O 1
ATOM 819 N N . THR A 1 105 ? 18.353 11.741 -4.493 1.00 61.09 105 THR A N 1
ATOM 820 C CA . THR A 1 105 ? 19.608 12.485 -4.425 1.00 61.09 105 THR A CA 1
ATOM 821 C C . THR A 1 105 ? 19.546 13.525 -3.317 1.00 61.09 105 THR A C 1
ATOM 823 O O . THR A 1 105 ? 18.559 14.229 -3.139 1.00 61.09 105 THR A O 1
ATOM 826 N N . SER A 1 106 ? 20.635 13.615 -2.557 1.00 59.59 106 SER A N 1
ATOM 827 C CA . SER A 1 106 ? 20.906 14.761 -1.699 1.00 59.59 106 SER A CA 1
ATOM 828 C C . SER A 1 106 ? 21.798 15.715 -2.487 1.00 59.59 106 SER A C 1
ATOM 830 O O . SER A 1 106 ? 22.751 15.281 -3.139 1.00 59.59 106 SER A O 1
ATOM 832 N N . SER A 1 107 ? 21.527 17.019 -2.411 1.00 54.84 107 SER A N 1
ATOM 833 C CA . SER A 1 107 ? 22.387 18.058 -2.994 1.00 54.84 107 SER A CA 1
ATOM 834 C C . SER A 1 107 ? 23.781 18.103 -2.350 1.00 54.84 107 SER A C 1
ATOM 836 O O . SER A 1 107 ? 24.693 18.761 -2.858 1.00 54.84 107 SER A O 1
ATOM 838 N N . HIS A 1 108 ? 24.003 17.371 -1.253 1.00 51.00 108 HIS A N 1
ATOM 839 C CA . HIS A 1 108 ? 25.299 17.313 -0.605 1.00 51.00 108 HIS A CA 1
ATOM 840 C C . HIS A 1 108 ? 26.264 16.377 -1.353 1.00 51.00 108 HIS A C 1
ATOM 842 O O . HIS A 1 108 ? 26.211 15.152 -1.239 1.00 51.00 108 HIS A O 1
ATOM 848 N N . ARG A 1 109 ? 27.203 16.981 -2.094 1.00 54.12 109 ARG A N 1
ATOM 849 C CA . ARG A 1 109 ? 28.398 16.323 -2.666 1.00 54.12 109 ARG A CA 1
ATOM 850 C C . ARG A 1 109 ? 28.117 15.162 -3.635 1.00 54.12 109 ARG A C 1
ATOM 852 O O . ARG A 1 109 ? 28.955 14.275 -3.762 1.00 54.12 109 ARG A O 1
ATOM 859 N N . GLN A 1 110 ? 26.967 15.156 -4.315 1.00 54.50 110 GLN A N 1
ATOM 860 C CA . GLN A 1 110 ? 26.563 14.089 -5.251 1.00 54.50 110 GLN A CA 1
ATOM 861 C C . GLN A 1 110 ? 26.471 12.685 -4.611 1.00 54.50 110 GLN A C 1
ATOM 863 O O . GLN A 1 110 ? 26.510 11.671 -5.314 1.00 54.50 110 GLN A O 1
ATOM 868 N N . VAL A 1 111 ? 26.353 12.591 -3.279 1.00 52.00 111 VAL A N 1
ATOM 869 C CA . VAL A 1 111 ? 26.266 11.305 -2.573 1.00 52.00 111 VAL A CA 1
ATOM 870 C C . VAL A 1 111 ? 24.801 10.891 -2.407 1.00 52.00 111 VAL A C 1
ATOM 872 O O . VAL A 1 111 ? 23.938 11.678 -2.020 1.00 52.00 111 VAL A O 1
ATOM 875 N N . ARG A 1 112 ? 24.528 9.616 -2.708 1.00 57.84 112 ARG A N 1
ATOM 876 C CA . ARG A 1 112 ? 23.212 8.961 -2.621 1.00 57.84 112 ARG A CA 1
ATOM 877 C C . ARG A 1 112 ? 22.790 8.816 -1.160 1.00 57.84 112 ARG A C 1
ATOM 879 O O . ARG A 1 112 ? 23.186 7.851 -0.514 1.00 57.84 112 ARG A O 1
ATOM 886 N N . LEU A 1 113 ? 22.047 9.783 -0.630 1.00 62.62 113 LEU A N 1
ATOM 887 C CA . LEU A 1 113 ? 21.667 9.794 0.790 1.00 62.62 113 LEU A CA 1
ATOM 888 C C . LEU A 1 113 ? 20.162 9.925 1.040 1.00 62.62 113 LEU A C 1
ATOM 890 O O . LEU A 1 113 ? 19.755 9.902 2.197 1.00 62.62 113 LEU A O 1
ATOM 894 N N . GLY A 1 114 ? 19.343 10.063 -0.003 1.00 75.38 114 GLY A N 1
ATOM 895 C CA . GLY A 1 114 ? 17.899 10.138 0.179 1.00 75.38 114 GLY A CA 1
ATOM 896 C C . GLY A 1 114 ? 17.293 8.764 0.491 1.00 75.38 114 GLY A C 1
ATOM 897 O O . GLY A 1 114 ? 17.789 7.732 0.025 1.00 75.38 114 GLY A O 1
ATOM 898 N N . LEU A 1 115 ? 16.245 8.741 1.318 1.00 84.19 115 LEU A N 1
ATOM 899 C CA . LEU A 1 115 ? 15.652 7.502 1.832 1.00 84.19 115 LEU A CA 1
ATOM 900 C C . LEU A 1 115 ? 15.164 6.564 0.713 1.00 84.19 115 LEU A C 1
ATOM 902 O O . LEU A 1 115 ? 15.364 5.354 0.802 1.00 84.19 115 LEU A O 1
ATOM 906 N N . PHE A 1 116 ? 14.564 7.088 -0.356 1.00 85.31 116 PHE A N 1
ATOM 907 C CA . PHE A 1 116 ? 14.053 6.266 -1.458 1.00 85.31 116 PHE A CA 1
ATOM 908 C C . PHE A 1 116 ? 15.158 5.625 -2.300 1.00 85.31 116 PHE A C 1
ATOM 910 O O . PHE A 1 116 ? 14.970 4.518 -2.809 1.00 85.31 116 PHE A O 1
ATOM 917 N N . ALA A 1 117 ? 16.351 6.225 -2.365 1.00 81.69 117 ALA A N 1
ATOM 918 C CA . ALA A 1 117 ? 17.497 5.579 -3.006 1.00 81.69 117 ALA A CA 1
ATOM 919 C C . ALA A 1 117 ? 17.934 4.288 -2.286 1.00 81.69 117 ALA A C 1
ATOM 921 O O . ALA A 1 117 ? 18.602 3.446 -2.898 1.00 81.69 117 ALA A O 1
ATOM 922 N N . ALA A 1 118 ? 17.544 4.103 -1.018 1.00 87.06 118 ALA A N 1
ATOM 923 C CA . ALA A 1 118 ? 17.814 2.888 -0.253 1.00 87.06 118 ALA A CA 1
ATOM 924 C C . ALA A 1 118 ? 16.881 1.713 -0.604 1.00 87.06 118 ALA A C 1
ATOM 926 O O . ALA A 1 118 ? 17.172 0.586 -0.203 1.00 87.06 118 ALA A O 1
ATOM 927 N N . PHE A 1 119 ? 15.799 1.950 -1.357 1.00 90.81 119 PHE A N 1
ATOM 928 C CA . PHE A 1 119 ? 14.806 0.937 -1.732 1.00 90.81 119 PHE A CA 1
ATOM 929 C C . PHE A 1 119 ? 14.706 0.793 -3.248 1.00 90.81 119 PHE A C 1
ATOM 931 O O . PHE A 1 119 ? 14.664 1.796 -3.957 1.00 90.81 119 PHE A O 1
ATOM 938 N N . GLU A 1 120 ? 14.647 -0.425 -3.774 1.00 91.12 120 GLU A N 1
ATOM 939 C CA . GLU A 1 120 ? 14.354 -0.649 -5.194 1.00 91.12 120 GLU A CA 1
ATOM 940 C C . GLU A 1 120 ? 12.906 -0.212 -5.530 1.00 91.12 120 GLU A C 1
ATOM 942 O O . GLU A 1 120 ? 12.035 -0.245 -4.658 1.00 91.12 120 GLU A O 1
ATOM 947 N N . PRO A 1 121 ? 12.600 0.185 -6.783 1.00 90.44 121 PRO A N 1
ATOM 948 C CA . PRO A 1 121 ? 11.272 0.697 -7.152 1.00 90.44 121 PRO A CA 1
ATOM 949 C C . PRO A 1 121 ? 10.114 -0.249 -6.802 1.00 90.44 121 PRO A C 1
ATOM 951 O O . PRO A 1 121 ? 9.092 0.178 -6.274 1.00 90.44 121 PRO A O 1
ATOM 954 N N . TRP A 1 122 ? 10.305 -1.557 -6.988 1.00 93.56 122 TRP A N 1
ATOM 955 C CA . TRP A 1 122 ? 9.309 -2.563 -6.616 1.00 93.56 122 TRP A CA 1
ATOM 956 C C . TRP A 1 122 ? 9.122 -2.694 -5.094 1.00 93.56 122 TRP A C 1
ATOM 958 O O . TRP A 1 122 ? 8.045 -3.075 -4.643 1.00 93.56 122 TRP A O 1
ATOM 968 N N . GLU A 1 123 ? 10.132 -2.369 -4.277 1.00 95.69 123 GLU A N 1
ATOM 969 C CA . GLU A 1 123 ? 9.983 -2.310 -2.815 1.00 95.69 123 GLU A CA 1
ATOM 970 C C . GLU A 1 123 ? 9.135 -1.102 -2.416 1.00 95.69 123 GLU A C 1
ATOM 972 O O . GLU A 1 123 ? 8.308 -1.215 -1.513 1.00 95.69 123 GLU A O 1
ATOM 977 N N . LEU A 1 124 ? 9.315 0.033 -3.097 1.00 94.00 124 LEU A N 1
ATOM 978 C CA . LEU A 1 124 ? 8.489 1.228 -2.910 1.00 94.00 124 LEU A CA 1
ATOM 979 C C . LEU A 1 124 ? 7.054 0.987 -3.382 1.00 94.00 124 LEU A C 1
ATOM 981 O O . LEU A 1 124 ? 6.122 1.424 -2.716 1.00 94.00 124 LEU A O 1
ATOM 985 N N . GLN A 1 125 ? 6.847 0.184 -4.425 1.00 94.44 125 GLN A N 1
ATOM 986 C CA . GLN A 1 125 ? 5.500 -0.250 -4.787 1.00 94.44 125 GLN A CA 1
ATOM 987 C C . GLN A 1 125 ? 4.835 -1.099 -3.702 1.00 94.44 125 GLN A C 1
ATOM 989 O O . GLN A 1 125 ? 3.651 -0.944 -3.421 1.00 94.44 125 GLN A O 1
ATOM 994 N N . GLN A 1 126 ? 5.580 -1.995 -3.054 1.00 96.81 126 GLN A N 1
ATOM 995 C CA . GLN A 1 126 ? 5.036 -2.746 -1.922 1.00 96.81 126 GLN A CA 1
ATOM 996 C C . GLN A 1 126 ? 4.613 -1.807 -0.785 1.00 96.81 126 GLN A C 1
ATOM 998 O O . GLN A 1 126 ? 3.572 -2.029 -0.167 1.00 96.81 126 GLN A O 1
ATOM 1003 N N . VAL A 1 127 ? 5.397 -0.755 -0.521 1.00 96.12 127 VAL A N 1
ATOM 1004 C CA . VAL A 1 127 ? 5.025 0.296 0.438 1.00 96.12 127 VAL A CA 1
ATOM 1005 C C . VAL A 1 127 ? 3.751 1.009 -0.005 1.00 96.12 127 VAL A C 1
ATOM 1007 O O . VAL A 1 127 ? 2.856 1.151 0.819 1.00 96.12 127 VAL A O 1
ATOM 1010 N N . ASP A 1 128 ? 3.643 1.405 -1.274 1.00 93.94 128 ASP A N 1
ATOM 1011 C CA . ASP A 1 128 ? 2.455 2.057 -1.846 1.00 93.94 128 ASP A CA 1
ATOM 1012 C C . ASP A 1 128 ? 1.190 1.202 -1.649 1.00 93.94 128 ASP A C 1
ATOM 1014 O O . ASP A 1 128 ? 0.173 1.711 -1.188 1.00 93.94 128 ASP A O 1
ATOM 1018 N N . HIS A 1 129 ? 1.260 -0.118 -1.855 1.00 95.31 129 HIS A N 1
ATOM 1019 C CA . HIS A 1 129 ? 0.121 -1.019 -1.610 1.00 95.31 129 HIS A CA 1
ATOM 1020 C C . HIS A 1 129 ? -0.315 -1.026 -0.138 1.00 95.31 129 HIS A C 1
ATOM 1022 O O . HIS A 1 129 ? -1.511 -0.992 0.167 1.00 95.31 129 HIS A O 1
ATOM 1028 N N . ILE A 1 130 ? 0.648 -1.081 0.785 1.00 96.62 130 ILE A N 1
ATOM 1029 C CA . ILE A 1 130 ? 0.358 -1.068 2.221 1.00 96.62 130 ILE A CA 1
ATOM 1030 C C . ILE A 1 130 ? -0.139 0.302 2.676 1.00 96.62 130 ILE A C 1
ATOM 1032 O O . ILE A 1 130 ? -1.070 0.368 3.476 1.00 96.62 130 ILE A O 1
ATOM 1036 N N . ASP A 1 131 ? 0.446 1.391 2.185 1.00 94.75 131 ASP A N 1
ATOM 1037 C CA . ASP A 1 131 ? 0.002 2.740 2.522 1.00 94.75 131 ASP A CA 1
ATOM 1038 C C . ASP A 1 131 ? -1.408 3.015 2.000 1.00 94.75 131 ASP A C 1
ATOM 1040 O O . ASP A 1 131 ? -2.241 3.553 2.729 1.00 94.75 131 ASP A O 1
ATOM 1044 N N . PHE A 1 132 ? -1.723 2.530 0.800 1.00 92.69 132 PHE A N 1
ATOM 1045 C CA . PHE A 1 132 ? -3.069 2.574 0.251 1.00 92.69 132 PHE A CA 1
ATOM 1046 C C . PHE A 1 132 ? -4.077 1.845 1.156 1.00 92.69 132 PHE A C 1
ATOM 1048 O O . PHE A 1 132 ? -5.139 2.387 1.477 1.00 92.69 132 PHE A O 1
ATOM 1055 N N . PHE A 1 133 ? -3.736 0.647 1.645 1.00 95.00 133 PHE A N 1
ATOM 1056 C CA . PHE A 1 133 ? -4.566 -0.068 2.618 1.00 95.00 133 PHE A CA 1
ATOM 1057 C C . PHE A 1 133 ? -4.718 0.696 3.939 1.00 95.00 133 PHE A C 1
ATOM 1059 O O . PHE A 1 133 ? -5.842 0.855 4.418 1.00 95.00 133 PHE A O 1
ATOM 1066 N N . VAL A 1 134 ? -3.623 1.197 4.523 1.00 95.50 134 VAL A N 1
ATOM 1067 C CA . VAL A 1 134 ? -3.666 1.958 5.783 1.00 95.50 134 VAL A CA 1
ATOM 1068 C C . VAL A 1 134 ? -4.520 3.214 5.625 1.00 95.50 134 VAL A C 1
ATOM 1070 O O . VAL A 1 134 ? -5.359 3.490 6.478 1.00 95.50 134 VAL A O 1
ATOM 1073 N N . THR A 1 135 ? -4.394 3.922 4.505 1.00 92.75 135 THR A N 1
ATOM 1074 C CA . THR A 1 135 ? -5.208 5.098 4.184 1.00 92.75 135 THR A CA 1
ATOM 1075 C C . THR A 1 135 ? -6.694 4.751 4.129 1.00 92.75 135 THR A C 1
ATOM 1077 O O . THR A 1 135 ? -7.508 5.421 4.774 1.00 92.75 135 THR A O 1
ATOM 1080 N N . ARG A 1 136 ? -7.065 3.666 3.432 1.00 92.56 136 ARG A N 1
ATOM 1081 C CA . ARG A 1 136 ? -8.454 3.171 3.407 1.00 92.56 136 ARG A CA 1
ATOM 1082 C C . ARG A 1 136 ? -8.937 2.766 4.797 1.00 92.56 136 ARG A C 1
ATOM 1084 O O . ARG A 1 136 ? -10.078 3.064 5.144 1.00 92.56 136 ARG A O 1
ATOM 1091 N N . MET A 1 137 ? -8.084 2.134 5.598 1.00 95.88 137 MET A N 1
ATOM 1092 C CA . MET A 1 137 ? -8.417 1.720 6.958 1.00 95.88 137 MET A CA 1
ATOM 1093 C C . MET A 1 137 ? -8.657 2.926 7.874 1.00 95.88 137 MET A C 1
ATOM 1095 O O . MET A 1 137 ? -9.699 2.998 8.520 1.00 95.88 137 MET A O 1
ATOM 1099 N N . CYS A 1 138 ? -7.759 3.913 7.890 1.00 95.56 138 CYS A N 1
ATOM 1100 C CA . CYS A 1 138 ? -7.925 5.154 8.653 1.00 95.56 138 CYS A CA 1
ATOM 1101 C C . CYS A 1 138 ? -9.172 5.931 8.210 1.00 95.56 138 CYS A C 1
ATOM 1103 O O . CYS A 1 138 ? -9.926 6.407 9.059 1.00 95.56 138 CYS A O 1
ATOM 1105 N N . ARG A 1 139 ? -9.445 5.995 6.898 1.00 93.44 139 ARG A N 1
ATOM 1106 C CA . ARG A 1 139 ? -10.692 6.559 6.358 1.00 93.44 139 ARG A CA 1
ATOM 1107 C C . ARG A 1 139 ? -11.914 5.832 6.916 1.00 93.44 139 ARG A C 1
ATOM 1109 O O . ARG A 1 139 ? -12.822 6.465 7.446 1.00 93.44 139 ARG A O 1
ATOM 1116 N N . ALA A 1 140 ? -11.936 4.507 6.819 1.00 95.00 140 ALA A N 1
ATOM 1117 C CA . ALA A 1 140 ? -13.061 3.698 7.267 1.00 95.00 140 ALA A CA 1
ATOM 1118 C C . ALA A 1 140 ? -13.284 3.799 8.787 1.00 95.00 140 ALA A C 1
ATOM 1120 O O . ALA A 1 140 ? -14.431 3.879 9.230 1.00 95.00 140 ALA A O 1
ATOM 1121 N N . LEU A 1 141 ? -12.209 3.867 9.583 1.00 96.31 141 LEU A N 1
ATOM 1122 C CA . LEU A 1 141 ? -12.274 4.121 11.028 1.00 96.31 141 LEU A CA 1
ATOM 1123 C C . LEU A 1 141 ? -12.872 5.495 11.331 1.00 96.31 141 LEU A C 1
ATOM 1125 O O . LEU A 1 141 ? -13.748 5.592 12.189 1.00 96.31 141 LEU A O 1
ATOM 1129 N N . TYR A 1 142 ? -12.433 6.534 10.615 1.00 95.31 142 TYR A N 1
ATOM 1130 C CA . TYR A 1 142 ? -12.944 7.895 10.766 1.00 95.31 142 TYR A CA 1
ATOM 1131 C C . TYR A 1 142 ? -14.458 7.963 10.514 1.00 95.31 142 TYR A C 1
ATOM 1133 O O . TYR A 1 142 ? -15.198 8.466 11.359 1.00 95.31 142 TYR A O 1
ATOM 1141 N N . PHE A 1 143 ? -14.945 7.401 9.403 1.00 93.56 143 PHE A N 1
ATOM 1142 C CA . PHE A 1 143 ? -16.380 7.422 9.087 1.00 93.56 143 PHE A CA 1
ATOM 1143 C C . PHE A 1 143 ? -17.211 6.550 10.035 1.00 93.56 143 PHE A C 1
ATOM 1145 O O . PHE A 1 143 ? -18.229 7.012 10.542 1.00 93.56 143 PHE A O 1
ATOM 1152 N N . SER A 1 144 ? -16.726 5.355 10.389 1.00 94.69 144 SER A N 1
ATOM 1153 C CA . SER A 1 144 ? -17.398 4.486 11.373 1.00 94.69 144 SER A CA 1
ATOM 1154 C C . SER A 1 144 ? -17.544 5.164 12.747 1.00 94.69 144 SER A C 1
ATOM 1156 O O . SER A 1 144 ? -18.477 4.896 13.500 1.00 94.69 144 SER A O 1
ATOM 1158 N N . ARG A 1 145 ? -16.612 6.058 13.095 1.00 93.94 145 ARG A N 1
ATOM 1159 C CA . ARG A 1 145 ? -16.651 6.882 14.312 1.00 93.94 145 ARG A CA 1
ATOM 1160 C C . ARG A 1 145 ? -17.689 7.997 14.246 1.00 93.94 145 ARG A C 1
ATOM 1162 O O . ARG A 1 145 ? -18.395 8.214 15.230 1.00 93.94 145 ARG A O 1
ATOM 1169 N N . GLN A 1 146 ? -17.799 8.665 13.099 1.00 90.62 146 GLN A N 1
ATOM 1170 C CA . GLN A 1 146 ? -18.827 9.683 12.869 1.00 90.62 146 GLN A CA 1
ATOM 1171 C C . GLN A 1 146 ? -20.233 9.080 12.962 1.00 90.62 146 GLN A C 1
ATOM 1173 O O . GLN A 1 146 ? -21.089 9.631 13.649 1.00 90.62 146 GLN A O 1
ATOM 1178 N N . GLU A 1 147 ? -20.445 7.903 12.370 1.00 90.69 147 GLU A N 1
ATOM 1179 C CA . GLU A 1 147 ? -21.707 7.155 12.484 1.00 90.69 147 GLU A CA 1
ATOM 1180 C C . GLU A 1 147 ? -22.037 6.777 13.935 1.00 90.69 147 GLU A C 1
ATOM 1182 O O . GLU A 1 147 ? -23.198 6.783 14.340 1.00 90.69 147 GLU A O 1
ATOM 1187 N N . ALA A 1 148 ? -21.014 6.507 14.748 1.00 93.31 148 ALA A N 1
ATOM 1188 C CA . ALA A 1 148 ? -21.154 6.232 16.175 1.00 93.31 148 ALA A CA 1
ATOM 1189 C C . ALA A 1 148 ? -21.281 7.498 17.051 1.00 93.31 148 ALA A C 1
ATOM 1191 O O . ALA A 1 148 ? -21.195 7.388 18.276 1.00 93.31 148 ALA A O 1
ATOM 1192 N N . ALA A 1 149 ? -21.441 8.688 16.454 1.00 93.62 149 ALA A N 1
ATOM 1193 C CA . ALA A 1 149 ? -21.483 9.987 17.135 1.00 93.62 149 ALA A CA 1
ATOM 1194 C C . ALA A 1 149 ? -20.268 10.251 18.053 1.00 93.62 149 ALA A C 1
ATOM 1196 O O . ALA A 1 149 ? -20.377 10.885 19.104 1.00 93.62 149 ALA A O 1
ATOM 1197 N N . GLN A 1 150 ? -19.096 9.748 17.661 1.00 92.75 150 GLN A N 1
ATOM 1198 C CA . GLN A 1 150 ? -17.836 9.873 18.396 1.00 92.75 150 GLN A CA 1
ATOM 1199 C C . GLN A 1 150 ? -16.780 10.490 17.467 1.00 92.75 150 GLN A C 1
ATOM 1201 O O . GLN A 1 150 ? -15.992 9.764 16.869 1.00 92.75 150 GLN A O 1
ATOM 1206 N N . PRO A 1 151 ? -16.754 11.818 17.277 1.00 91.94 151 PRO A N 1
ATOM 1207 C CA . PRO A 1 151 ? -15.847 12.427 16.310 1.00 91.94 151 PRO A CA 1
ATOM 1208 C C . PRO A 1 151 ? -14.382 12.151 16.676 1.00 91.94 151 PRO A C 1
ATOM 1210 O O . PRO A 1 151 ? -13.977 12.301 17.828 1.00 91.94 151 PRO A O 1
ATOM 1213 N N . MET A 1 152 ? -13.591 11.751 15.680 1.00 94.81 152 MET A N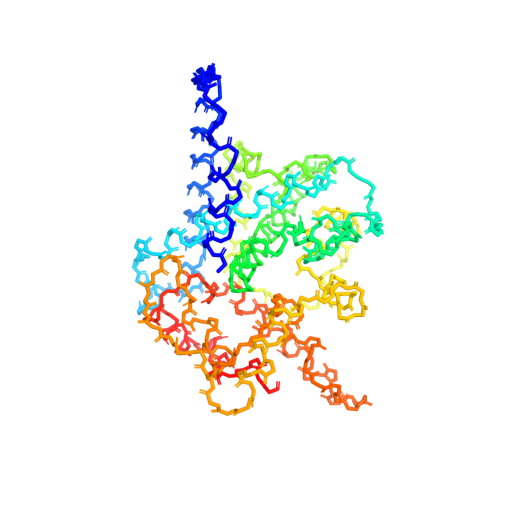 1
ATOM 1214 C CA . MET A 1 152 ? -12.146 11.570 15.812 1.00 94.81 152 MET A CA 1
ATOM 1215 C C . MET A 1 152 ? -11.450 12.924 15.672 1.00 94.81 152 MET A C 1
ATOM 1217 O O . MET A 1 152 ? -11.723 13.670 14.726 1.00 94.81 152 MET A O 1
ATOM 1221 N N . SER A 1 153 ? -10.552 13.242 16.603 1.00 94.69 153 SER A N 1
ATOM 1222 C CA . SER A 1 153 ? -9.770 14.482 16.524 1.00 94.69 153 SER A CA 1
ATOM 1223 C C . SER A 1 153 ? -8.692 14.408 15.433 1.00 94.69 153 SER A C 1
ATOM 1225 O O . SER A 1 153 ? -8.272 13.323 15.035 1.00 94.69 153 SER A O 1
ATOM 1227 N N . GLU A 1 154 ? -8.204 15.563 14.972 1.00 93.00 154 GLU A N 1
ATOM 1228 C CA . GLU A 1 154 ? -7.107 15.631 13.991 1.00 93.00 154 GLU A CA 1
ATOM 1229 C C . GLU A 1 154 ? -5.828 14.960 14.511 1.00 93.00 154 GLU A C 1
ATOM 1231 O O . GLU A 1 154 ? -5.218 14.163 13.806 1.00 93.00 154 GLU A O 1
ATOM 1236 N N . ALA A 1 155 ? -5.460 15.233 15.768 1.00 92.69 155 ALA A N 1
ATOM 1237 C CA . ALA A 1 155 ? -4.275 14.654 16.398 1.00 92.69 155 ALA A CA 1
ATOM 1238 C C . ALA A 1 155 ? -4.376 13.125 16.502 1.00 92.69 155 ALA A C 1
ATOM 1240 O O . ALA A 1 155 ? -3.438 12.422 16.139 1.00 92.69 155 ALA A O 1
ATOM 1241 N N . GLU A 1 156 ? -5.534 12.614 16.927 1.00 95.38 156 GLU A N 1
ATOM 1242 C CA . GLU A 1 156 ? -5.803 11.176 16.998 1.00 95.38 156 GLU A CA 1
ATOM 1243 C C . GLU A 1 156 ? -5.728 10.519 15.613 1.00 95.38 156 GLU A C 1
ATOM 1245 O O . GLU A 1 156 ? -5.080 9.482 15.468 1.00 95.38 156 GLU A O 1
ATOM 1250 N N . PHE A 1 157 ? -6.320 11.139 14.583 1.00 94.88 157 PHE A N 1
ATOM 1251 C CA . PHE A 1 157 ? -6.202 10.664 13.202 1.00 94.88 157 PHE A CA 1
ATOM 1252 C C . PHE A 1 157 ? -4.734 10.624 12.751 1.00 94.88 157 PHE A C 1
ATOM 1254 O O . PHE A 1 157 ? -4.276 9.626 12.192 1.00 94.88 157 PHE A O 1
ATOM 1261 N N . GLY A 1 158 ? -3.980 11.690 13.026 1.00 92.31 158 GLY A N 1
ATOM 1262 C CA . GLY A 1 158 ? -2.562 11.781 12.697 1.00 92.31 158 GLY A CA 1
ATOM 1263 C C . GLY A 1 158 ? -1.723 10.695 13.364 1.00 92.31 158 GLY A C 1
ATOM 1264 O O . GLY A 1 158 ? -0.871 10.089 12.712 1.00 92.31 158 GLY A O 1
ATOM 1265 N N . GLU A 1 159 ? -1.977 10.403 14.640 1.00 94.12 159 GLU A N 1
ATOM 1266 C CA . GLU A 1 159 ? -1.294 9.337 15.377 1.00 94.12 159 GLU A CA 1
ATOM 1267 C C . GLU A 1 159 ? -1.565 7.959 14.769 1.00 94.12 159 GLU A C 1
ATOM 1269 O O . GLU A 1 159 ? -0.609 7.237 14.467 1.00 94.12 159 GLU A O 1
ATOM 1274 N N . ILE A 1 160 ? -2.835 7.608 14.527 1.00 95.38 160 ILE A N 1
ATOM 1275 C CA . ILE A 1 160 ? -3.177 6.300 13.946 1.00 95.38 160 ILE A CA 1
ATOM 1276 C C . ILE A 1 160 ? -2.677 6.164 12.504 1.00 95.38 160 ILE A C 1
ATOM 1278 O O . ILE A 1 160 ? -2.281 5.077 12.098 1.00 95.38 160 ILE A O 1
ATOM 1282 N N . PHE A 1 161 ? -2.651 7.244 11.722 1.00 94.25 161 PHE A N 1
ATOM 1283 C CA . PHE A 1 161 ? -2.162 7.186 10.345 1.00 94.25 161 PHE A CA 1
ATOM 1284 C C . PHE A 1 161 ? -0.644 6.952 10.292 1.00 94.25 161 PHE A C 1
ATOM 1286 O O . PHE A 1 161 ? -0.132 6.166 9.483 1.00 94.25 161 PHE A O 1
ATOM 1293 N N . SER A 1 162 ? 0.083 7.639 11.171 1.00 91.62 162 SER A N 1
ATOM 1294 C CA . SER A 1 162 ? 1.545 7.742 11.116 1.00 91.62 162 SER A CA 1
ATOM 1295 C C . SER A 1 162 ? 2.265 6.618 11.854 1.00 91.62 162 SER A C 1
ATOM 1297 O O . SER A 1 162 ? 3.434 6.344 11.573 1.00 91.62 162 SER A O 1
ATOM 1299 N N . GLN A 1 163 ? 1.606 5.982 12.824 1.00 93.06 163 GLN A N 1
ATOM 1300 C CA . GLN A 1 163 ? 2.216 4.969 13.677 1.00 93.06 163 GLN A CA 1
ATOM 1301 C C . GLN A 1 163 ? 1.358 3.707 13.725 1.00 93.06 163 GLN A C 1
ATOM 1303 O O . GLN A 1 163 ? 0.253 3.704 14.270 1.00 93.06 163 GLN A O 1
ATOM 1308 N N . ILE A 1 164 ? 1.910 2.601 13.218 1.00 93.19 164 ILE A N 1
ATOM 1309 C CA . ILE A 1 164 ? 1.241 1.290 13.213 1.00 93.19 164 ILE A CA 1
ATOM 1310 C C . ILE A 1 164 ? 0.812 0.892 14.629 1.00 93.19 164 ILE A C 1
ATOM 1312 O O . ILE A 1 164 ? -0.297 0.403 14.827 1.00 93.19 164 ILE A O 1
ATOM 1316 N N . ASP A 1 165 ? 1.654 1.152 15.627 1.00 93.69 165 ASP A N 1
ATOM 1317 C CA . ASP A 1 165 ? 1.382 0.788 17.018 1.00 93.69 165 ASP A CA 1
ATOM 1318 C C . ASP A 1 165 ? 0.116 1.475 17.552 1.00 93.69 165 ASP A C 1
ATOM 1320 O O . ASP A 1 165 ? -0.656 0.852 18.285 1.00 93.69 165 ASP A O 1
ATOM 1324 N N . TYR A 1 166 ? -0.123 2.730 17.158 1.00 95.38 166 TYR A N 1
ATOM 1325 C CA . TYR A 1 166 ? -1.316 3.492 17.530 1.00 95.38 166 TYR A CA 1
ATOM 1326 C C . TYR A 1 166 ? -2.546 3.018 16.760 1.00 95.38 166 TYR A C 1
ATOM 1328 O O . TYR A 1 166 ? -3.599 2.838 17.369 1.00 95.38 166 TYR A O 1
ATOM 1336 N N . LEU A 1 167 ? -2.418 2.730 15.460 1.00 97.00 167 LEU A N 1
ATOM 1337 C CA . LEU A 1 167 ? -3.503 2.138 14.672 1.00 97.00 167 LEU A CA 1
ATOM 1338 C C . LEU A 1 167 ? -3.986 0.817 15.279 1.00 97.00 167 LEU A C 1
ATOM 1340 O O . LEU A 1 167 ? -5.185 0.607 15.463 1.00 97.00 167 LEU A O 1
ATOM 1344 N N . VAL A 1 168 ? -3.054 -0.063 15.641 1.00 97.19 168 VAL A N 1
ATOM 1345 C CA . VAL A 1 168 ? -3.377 -1.367 16.230 1.00 97.19 168 VAL A CA 1
ATOM 1346 C C . VAL A 1 168 ? -4.028 -1.205 17.599 1.00 97.19 168 VAL A C 1
ATOM 1348 O O . VAL A 1 168 ? -5.071 -1.809 17.850 1.00 97.19 168 VAL A O 1
ATOM 1351 N N . GLN A 1 169 ? -3.462 -0.366 18.471 1.00 96.50 169 GLN A N 1
ATOM 1352 C CA . GLN A 1 169 ? -4.056 -0.071 19.779 1.00 96.50 169 GLN A CA 1
ATOM 1353 C C . GLN A 1 169 ? -5.467 0.501 19.636 1.00 96.50 169 GLN A C 1
ATOM 1355 O O . GLN A 1 169 ? -6.370 0.107 20.374 1.00 96.50 169 GLN A O 1
ATOM 1360 N N . TYR A 1 170 ? -5.677 1.381 18.658 1.00 97.38 170 TYR A N 1
ATOM 1361 C CA . TYR A 1 170 ? -6.983 1.945 18.356 1.00 97.38 170 TYR A CA 1
ATOM 1362 C C . TYR A 1 170 ? -7.986 0.862 17.950 1.00 97.38 170 TYR A C 1
ATOM 1364 O O . TYR A 1 170 ? -9.074 0.774 18.525 1.00 97.38 170 TYR A O 1
ATOM 1372 N N . MET A 1 171 ? -7.607 -0.004 17.005 1.00 97.94 171 MET A N 1
ATOM 1373 C CA . MET A 1 171 ? -8.453 -1.106 16.542 1.00 97.94 171 MET A CA 1
ATOM 1374 C C . MET A 1 171 ? -8.809 -2.076 17.677 1.00 97.94 171 MET A C 1
ATOM 1376 O O . MET A 1 171 ? -9.952 -2.521 17.772 1.00 97.94 171 MET A O 1
ATOM 1380 N N . GLN A 1 172 ? -7.856 -2.368 18.564 1.00 96.81 172 GLN A N 1
ATOM 1381 C CA . GLN A 1 172 ? -8.062 -3.231 19.730 1.00 96.81 172 GLN A CA 1
ATOM 1382 C C . GLN A 1 172 ? -8.961 -2.582 20.790 1.00 96.81 172 GLN A C 1
ATOM 1384 O O . GLN A 1 172 ? -9.812 -3.254 21.370 1.00 96.81 172 GLN A O 1
ATOM 1389 N N . LYS A 1 173 ? -8.808 -1.275 21.026 1.00 97.12 173 LYS A N 1
ATOM 1390 C CA . LYS A 1 173 ? -9.628 -0.503 21.974 1.00 97.12 173 LYS A CA 1
ATOM 1391 C C . LYS A 1 173 ? -11.067 -0.316 21.483 1.00 97.12 173 LYS A C 1
ATOM 1393 O O . LYS A 1 173 ? -11.983 -0.177 22.294 1.00 97.12 173 LYS A O 1
ATOM 1398 N N . HIS A 1 174 ? -11.280 -0.306 20.169 1.00 97.12 174 HIS A N 1
ATOM 1399 C CA . HIS A 1 174 ? -12.574 -0.040 19.541 1.00 97.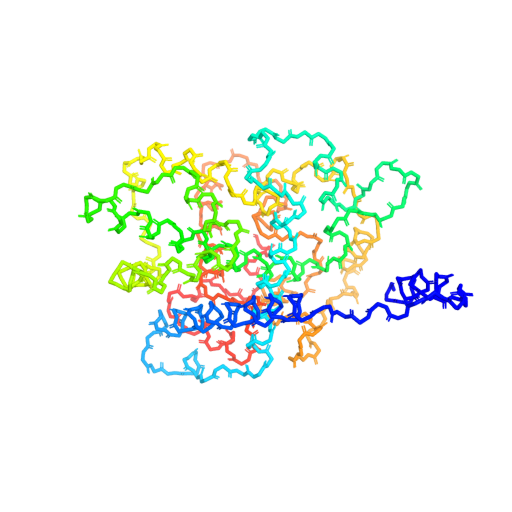12 174 HIS A CA 1
ATOM 1400 C C . HIS A 1 174 ? -12.995 -1.161 18.571 1.00 97.12 174 HIS A C 1
ATOM 1402 O O . HIS A 1 174 ? -13.197 -0.904 17.383 1.00 97.12 174 HIS A O 1
ATOM 1408 N N . PRO A 1 175 ? -13.198 -2.403 19.055 1.00 97.00 175 PRO A N 1
ATOM 1409 C CA . PRO A 1 175 ? -13.351 -3.580 18.196 1.00 97.00 175 PRO A CA 1
ATOM 1410 C C . PRO A 1 175 ? -14.579 -3.522 17.278 1.00 97.00 175 PRO A C 1
ATOM 1412 O O . PRO A 1 175 ? -14.511 -3.973 16.139 1.00 97.00 175 PRO A O 1
ATOM 1415 N N . ASN A 1 176 ? -15.693 -2.930 17.725 1.00 97.06 176 ASN A N 1
ATOM 1416 C CA . ASN A 1 176 ? -16.898 -2.791 16.895 1.00 97.06 176 ASN A CA 1
ATOM 1417 C C . ASN A 1 176 ? -16.670 -1.848 15.705 1.00 97.06 176 ASN A C 1
ATOM 1419 O O . ASN A 1 176 ? -17.090 -2.147 14.590 1.00 97.06 176 ASN A O 1
ATOM 1423 N N . ILE A 1 177 ? -15.956 -0.746 15.938 1.00 97.12 177 ILE A N 1
ATOM 1424 C CA . ILE A 1 177 ? -15.606 0.237 14.907 1.00 97.12 177 ILE A CA 1
ATOM 1425 C C . ILE A 1 177 ? -14.553 -0.348 13.975 1.00 97.12 177 ILE A C 1
ATOM 1427 O O . ILE A 1 177 ? -14.694 -0.241 12.765 1.00 97.12 177 ILE A O 1
ATOM 1431 N N . ALA A 1 178 ? -13.543 -1.032 14.516 1.00 97.06 178 ALA A N 1
ATOM 1432 C CA . ALA A 1 178 ? -12.541 -1.725 13.715 1.00 97.06 178 ALA A CA 1
ATOM 1433 C C . ALA A 1 178 ? -13.179 -2.781 12.802 1.00 97.06 178 ALA A C 1
ATOM 1435 O O . ALA A 1 178 ? -12.842 -2.864 11.626 1.00 97.06 178 ALA A O 1
ATOM 1436 N N . LYS A 1 179 ? -14.147 -3.548 13.315 1.00 96.25 179 LYS A N 1
ATOM 1437 C CA . LYS A 1 179 ? -14.898 -4.540 12.537 1.00 96.25 179 LYS A CA 1
ATOM 1438 C C . LYS A 1 179 ? -15.742 -3.900 11.433 1.00 96.25 179 LYS A C 1
ATOM 1440 O O . LYS A 1 179 ? -15.775 -4.434 10.327 1.00 96.25 179 LYS A O 1
ATOM 1445 N N . ALA A 1 180 ? -16.425 -2.790 11.718 1.00 95.69 180 ALA A N 1
ATOM 1446 C CA . ALA A 1 180 ? -17.161 -2.033 10.704 1.00 95.69 180 ALA A CA 1
ATOM 1447 C C . ALA A 1 180 ? -16.209 -1.494 9.625 1.00 95.69 180 ALA A C 1
ATOM 1449 O O . ALA A 1 180 ? -16.424 -1.736 8.441 1.00 95.69 180 ALA A O 1
ATOM 1450 N N . ALA A 1 181 ? -15.097 -0.887 10.041 1.00 95.88 181 ALA A N 1
ATOM 1451 C CA . ALA A 1 181 ? -14.086 -0.353 9.144 1.00 95.88 181 ALA A CA 1
ATOM 1452 C C . ALA A 1 181 ? -13.467 -1.432 8.241 1.00 95.88 181 ALA A C 1
ATOM 1454 O O . ALA A 1 181 ? -13.392 -1.233 7.032 1.00 95.88 181 ALA A O 1
ATOM 1455 N N . LEU A 1 182 ? -13.101 -2.599 8.784 1.00 95.88 182 LEU A N 1
ATOM 1456 C CA . LEU A 1 182 ? -12.570 -3.716 7.991 1.00 95.88 182 LEU A CA 1
ATOM 1457 C C . LEU A 1 182 ? -13.566 -4.182 6.921 1.00 95.88 182 LEU A C 1
ATOM 1459 O O . LEU A 1 182 ? -13.171 -4.375 5.776 1.00 95.88 182 LEU A O 1
ATOM 1463 N N . ARG A 1 183 ? -14.864 -4.280 7.241 1.00 94.19 183 ARG A N 1
ATOM 1464 C CA . ARG A 1 183 ? -15.907 -4.614 6.247 1.00 94.19 183 ARG A CA 1
ATOM 1465 C C . ARG A 1 183 ? -16.001 -3.573 5.130 1.00 94.19 183 ARG A C 1
ATOM 1467 O O . ARG A 1 183 ? -16.185 -3.922 3.964 1.00 94.19 183 ARG A O 1
ATOM 1474 N N . THR A 1 184 ? -15.845 -2.297 5.473 1.00 93.19 184 THR A N 1
ATOM 1475 C CA . THR A 1 184 ? -15.802 -1.209 4.488 1.00 93.19 184 THR A CA 1
ATOM 1476 C C . THR A 1 184 ? -14.568 -1.314 3.590 1.00 93.19 184 THR A C 1
ATOM 1478 O O . THR A 1 184 ? -14.677 -1.111 2.382 1.00 93.19 184 THR A O 1
ATOM 1481 N N . VAL A 1 185 ? -13.400 -1.680 4.133 1.00 92.75 185 VAL A N 1
ATOM 1482 C CA . VAL A 1 185 ? -12.172 -1.875 3.335 1.00 92.75 185 VAL A CA 1
ATOM 1483 C C . VAL A 1 185 ? -12.261 -3.120 2.439 1.00 92.75 185 VAL A C 1
ATOM 1485 O O . VAL A 1 185 ? -11.779 -3.086 1.307 1.00 92.75 185 VAL A O 1
ATOM 1488 N N . GLN A 1 186 ? -12.922 -4.186 2.898 1.00 91.06 186 GLN A N 1
ATOM 1489 C CA . GLN A 1 186 ? -13.172 -5.408 2.116 1.00 91.06 186 GLN A CA 1
ATOM 1490 C C . GLN A 1 186 ? -14.046 -5.163 0.888 1.00 91.06 186 GLN A C 1
ATOM 1492 O O . GLN A 1 186 ? -13.905 -5.847 -0.124 1.00 91.06 186 GLN A O 1
ATOM 1497 N N . SER A 1 187 ? -14.952 -4.190 0.968 1.00 86.56 187 SER A N 1
ATOM 1498 C CA . SER A 1 187 ? -15.806 -3.846 -0.160 1.00 86.56 187 SER A CA 1
ATOM 1499 C C . SER A 1 187 ? -14.958 -3.235 -1.285 1.00 86.56 187 SER A C 1
ATOM 1501 O O . SER A 1 187 ? -14.099 -2.385 -0.999 1.00 86.56 187 SER A O 1
ATOM 1503 N N . PRO A 1 188 ? -15.189 -3.620 -2.559 1.00 77.56 188 PRO A N 1
ATOM 1504 C CA . PRO A 1 188 ? -14.581 -2.942 -3.695 1.00 77.56 188 PRO A CA 1
ATOM 1505 C C . PRO A 1 188 ? -14.820 -1.435 -3.570 1.00 77.56 188 PRO A C 1
ATOM 1507 O O . PRO A 1 188 ? -15.902 -1.040 -3.114 1.00 77.56 188 PRO A O 1
ATOM 1510 N N . PRO A 1 189 ? -13.852 -0.581 -3.949 1.00 70.31 189 PRO A N 1
ATOM 1511 C CA . PRO A 1 189 ? -14.096 0.848 -3.995 1.00 70.31 189 PRO A CA 1
ATOM 1512 C C . PRO A 1 189 ? -15.308 1.065 -4.892 1.00 70.31 189 PRO A C 1
ATOM 1514 O O . PRO A 1 189 ? -15.270 0.762 -6.084 1.00 70.31 189 PRO A O 1
ATOM 1517 N N . ARG A 1 190 ? -16.412 1.538 -4.317 1.00 68.19 190 ARG A N 1
ATOM 1518 C CA . ARG A 1 190 ? -17.527 1.970 -5.140 1.00 68.19 190 ARG A CA 1
ATOM 1519 C C . ARG A 1 190 ? -17.014 3.191 -5.890 1.00 68.19 190 ARG A C 1
ATOM 1521 O O . ARG A 1 190 ? -16.723 4.205 -5.267 1.00 68.19 190 ARG A O 1
ATOM 1528 N N . LEU A 1 191 ? -16.931 3.098 -7.215 1.00 58.91 191 LEU A N 1
ATOM 1529 C CA . LEU A 1 191 ? -16.709 4.246 -8.107 1.00 58.91 191 LEU A CA 1
ATOM 1530 C C . LEU A 1 191 ? -17.862 5.269 -8.030 1.00 58.91 191 LEU A C 1
ATOM 1532 O O . LEU A 1 191 ? -17.935 6.190 -8.834 1.00 58.91 191 LEU A O 1
ATOM 1536 N N . THR A 1 192 ? -18.799 5.095 -7.095 1.00 43.09 192 THR A N 1
ATOM 1537 C CA . THR A 1 192 ? -19.962 5.947 -6.925 1.00 43.09 192 THR A CA 1
ATOM 1538 C C . THR A 1 192 ? -19.504 7.354 -6.589 1.00 43.09 192 THR A C 1
ATOM 1540 O O . THR A 1 192 ? -18.902 7.557 -5.536 1.00 43.09 192 THR A O 1
ATOM 1543 N N . ASN A 1 193 ? -19.806 8.266 -7.520 1.00 44.28 193 ASN A N 1
ATOM 1544 C CA . ASN A 1 193 ? -19.951 9.711 -7.383 1.00 44.28 193 ASN A CA 1
ATOM 1545 C C . ASN A 1 193 ? -19.370 10.249 -6.085 1.00 44.28 193 ASN A C 1
ATOM 1547 O O . ASN A 1 193 ? -20.044 10.112 -5.067 1.00 44.28 193 ASN A O 1
ATOM 1551 N N . TYR A 1 194 ? -18.162 10.833 -6.167 1.00 50.81 194 TYR A N 1
ATOM 1552 C CA . TYR A 1 194 ? -17.595 11.801 -5.221 1.00 50.81 194 TYR A CA 1
ATOM 1553 C C . TYR A 1 194 ? -18.518 12.026 -4.020 1.00 50.81 194 TYR A C 1
ATOM 1555 O O . TYR A 1 194 ? -19.354 12.932 -4.037 1.00 50.81 194 TYR A O 1
ATOM 1563 N N . GLU A 1 195 ? -18.454 11.121 -3.034 1.00 52.91 195 GLU A N 1
ATOM 1564 C CA . GLU A 1 195 ? -19.280 11.256 -1.837 1.00 52.91 195 GLU A CA 1
ATOM 1565 C C . GLU A 1 195 ? -19.051 12.665 -1.292 1.00 52.91 195 GLU A C 1
ATOM 1567 O O . GLU A 1 195 ? -17.897 13.111 -1.294 1.00 52.91 195 GLU A O 1
ATOM 1572 N N . PRO A 1 196 ? -20.117 13.376 -0.875 1.00 52.84 196 PRO A N 1
ATOM 1573 C CA . PRO A 1 196 ? -20.034 14.777 -0.503 1.00 52.84 196 PRO A CA 1
ATOM 1574 C C . PRO A 1 196 ? -18.871 14.960 0.461 1.00 52.84 196 PRO A C 1
ATOM 1576 O O . PRO A 1 196 ? -18.861 14.405 1.562 1.00 52.84 196 PRO A O 1
ATOM 1579 N N . HIS A 1 197 ? -17.866 15.677 -0.039 1.00 60.53 197 HIS A N 1
ATOM 1580 C CA . HIS A 1 197 ? -16.571 15.884 0.573 1.00 60.53 197 HIS A CA 1
ATOM 1581 C C . HIS A 1 197 ? -16.731 16.163 2.061 1.00 60.53 197 HIS A C 1
ATOM 1583 O O . HIS A 1 197 ? -17.111 17.267 2.457 1.00 60.53 197 HIS A O 1
ATOM 1589 N N . ASN A 1 198 ? -16.411 15.185 2.912 1.00 76.38 198 ASN A N 1
ATOM 1590 C CA . ASN A 1 198 ? -16.163 15.508 4.304 1.00 76.38 198 ASN A CA 1
ATOM 1591 C C . ASN A 1 198 ? -14.864 16.320 4.318 1.00 76.38 198 ASN A C 1
ATOM 1593 O O . ASN A 1 198 ? -13.765 15.765 4.337 1.00 76.38 198 ASN A O 1
ATOM 1597 N N . ALA A 1 199 ? -15.007 17.645 4.240 1.00 83.81 199 ALA A N 1
ATOM 1598 C CA . ALA A 1 199 ? -13.900 18.587 4.153 1.00 83.81 199 ALA A CA 1
ATOM 1599 C C . ALA A 1 199 ? -12.914 18.406 5.317 1.00 83.81 199 ALA A C 1
ATOM 1601 O O . ALA A 1 199 ? -11.716 18.619 5.157 1.00 83.81 199 ALA A O 1
ATOM 1602 N N . THR A 1 200 ? -13.401 17.952 6.478 1.00 85.12 200 THR A N 1
ATOM 1603 C CA . THR A 1 200 ? -12.550 17.616 7.623 1.00 85.12 200 THR A CA 1
ATOM 1604 C C . THR A 1 200 ? -11.679 16.394 7.345 1.00 85.12 200 THR A C 1
ATOM 1606 O O . THR A 1 200 ? -10.476 16.459 7.583 1.00 85.12 200 THR A O 1
ATOM 1609 N N . TYR A 1 201 ? -12.241 15.306 6.807 1.00 86.19 201 TYR A N 1
ATOM 1610 C CA . TYR A 1 201 ? -11.442 14.140 6.415 1.00 86.19 201 TYR A CA 1
ATOM 1611 C C . TYR A 1 201 ? -10.408 14.499 5.348 1.00 86.19 201 TYR A C 1
ATOM 1613 O O . TYR A 1 201 ? -9.253 14.123 5.503 1.00 86.19 201 TYR A O 1
ATOM 1621 N N . HIS A 1 202 ? -10.793 15.244 4.307 1.00 85.69 202 HIS A N 1
ATOM 1622 C CA . HIS A 1 202 ? -9.853 15.665 3.263 1.00 85.69 202 HIS A CA 1
ATOM 1623 C C . HIS A 1 202 ? -8.692 16.462 3.850 1.00 85.69 202 HIS A C 1
ATOM 1625 O O . HIS A 1 202 ? -7.544 16.110 3.617 1.00 85.69 202 HIS A O 1
ATOM 1631 N N . ARG A 1 203 ? -8.973 17.421 4.741 1.00 86.44 203 ARG A N 1
ATOM 1632 C CA . ARG A 1 203 ? -7.923 18.163 5.450 1.00 86.44 203 ARG A CA 1
ATOM 1633 C C . ARG A 1 203 ? -6.966 17.245 6.218 1.00 86.44 203 ARG A C 1
ATOM 1635 O O . ARG A 1 203 ? -5.765 17.494 6.237 1.00 86.44 203 ARG A O 1
ATOM 1642 N N . PHE A 1 204 ? -7.479 16.201 6.870 1.00 87.56 204 PHE A N 1
ATOM 1643 C CA . PHE A 1 204 ? -6.639 15.246 7.598 1.00 87.56 204 PHE A CA 1
ATOM 1644 C C . PHE A 1 204 ? -5.832 14.368 6.638 1.00 87.56 204 PHE A C 1
ATOM 1646 O O . PHE A 1 204 ? -4.637 14.175 6.840 1.00 87.56 204 PHE A O 1
ATOM 1653 N N . ALA A 1 205 ? -6.473 13.847 5.593 1.00 83.25 205 ALA A N 1
ATOM 1654 C CA . ALA A 1 205 ? -5.832 13.022 4.581 1.00 83.25 205 ALA A CA 1
ATOM 1655 C C . ALA A 1 205 ? -4.709 13.795 3.881 1.00 83.25 205 ALA A C 1
ATOM 1657 O O . ALA A 1 205 ? -3.590 13.301 3.832 1.00 83.25 205 ALA A O 1
ATOM 1658 N N . ASP A 1 206 ? -4.956 15.028 3.451 1.00 82.38 206 ASP A N 1
ATOM 1659 C CA . ASP A 1 206 ? -3.954 15.869 2.795 1.00 82.38 206 ASP A CA 1
ATOM 1660 C C . ASP A 1 206 ? -2.769 16.150 3.728 1.00 82.38 206 ASP A C 1
ATOM 1662 O O . ASP A 1 206 ? -1.617 16.052 3.315 1.00 82.38 206 ASP A O 1
ATOM 1666 N N . ARG A 1 207 ? -3.035 16.408 5.017 1.00 82.88 207 ARG A N 1
ATOM 1667 C CA . ARG A 1 207 ? -1.988 16.671 6.014 1.00 82.88 207 ARG A CA 1
ATOM 1668 C C . ARG A 1 207 ? -1.117 15.452 6.325 1.00 82.88 207 ARG A C 1
ATOM 1670 O O . ARG A 1 207 ? 0.089 15.599 6.511 1.00 82.88 207 ARG A O 1
ATOM 1677 N N . TYR A 1 208 ? -1.726 14.279 6.489 1.00 83.94 208 TYR A N 1
ATOM 1678 C CA . TYR A 1 208 ? -1.029 13.101 7.014 1.00 83.94 208 TYR A CA 1
ATOM 1679 C C . TYR A 1 208 ? -0.627 12.092 5.946 1.00 83.94 208 TYR A C 1
ATOM 1681 O O . TYR A 1 208 ? 0.245 11.268 6.229 1.00 83.94 208 TYR A O 1
ATOM 1689 N N . SER A 1 209 ? -1.229 12.148 4.755 1.00 79.19 209 SER A N 1
ATOM 1690 C CA . SER A 1 209 ? -0.892 11.259 3.645 1.00 79.19 209 SER A CA 1
ATOM 1691 C C . SER A 1 209 ? 0.605 11.277 3.373 1.00 79.19 209 SER A C 1
ATOM 1693 O O . SER A 1 209 ? 1.296 12.293 3.509 1.00 79.19 209 SER A O 1
ATOM 1695 N N . LEU A 1 210 ? 1.128 10.118 2.980 1.00 78.00 210 LEU A N 1
ATOM 1696 C CA . LEU A 1 210 ? 2.483 10.036 2.470 1.00 78.00 210 LEU A CA 1
ATOM 1697 C C . LEU A 1 210 ? 2.486 10.601 1.051 1.00 78.00 210 LEU A C 1
ATOM 1699 O O . LEU A 1 210 ? 2.621 9.857 0.090 1.00 78.00 210 LEU A O 1
ATOM 1703 N N . LEU A 1 211 ? 2.344 11.924 0.914 1.00 67.81 211 LEU A N 1
ATOM 1704 C CA . LEU A 1 211 ? 2.374 12.610 -0.381 1.00 67.81 211 LEU A CA 1
ATOM 1705 C C . LEU A 1 211 ? 3.637 12.266 -1.182 1.00 67.81 211 LEU A C 1
ATOM 1707 O O . LEU A 1 211 ? 3.588 12.253 -2.401 1.00 67.81 211 LEU A O 1
ATOM 1711 N N . CYS A 1 212 ? 4.739 11.889 -0.522 1.00 63.16 212 CYS A N 1
ATOM 1712 C CA . CYS A 1 212 ? 5.930 11.351 -1.187 1.00 63.16 212 CYS A CA 1
ATOM 1713 C C . CYS A 1 212 ? 5.709 10.073 -2.001 1.00 63.16 212 CYS A C 1
ATOM 1715 O O . CYS A 1 212 ? 6.503 9.764 -2.886 1.00 63.16 212 CYS A O 1
ATOM 1717 N N . MET A 1 213 ? 4.678 9.305 -1.668 1.00 73.19 213 MET A N 1
ATOM 1718 C CA . MET A 1 213 ? 4.254 8.115 -2.396 1.00 73.19 213 MET A CA 1
ATOM 1719 C C . MET A 1 213 ? 3.272 8.457 -3.528 1.00 73.19 213 MET A C 1
ATOM 1721 O O . MET A 1 213 ? 3.044 7.619 -4.397 1.00 73.19 213 MET A O 1
ATOM 1725 N N . HIS A 1 214 ? 2.736 9.682 -3.543 1.00 68.81 214 HIS A N 1
ATOM 1726 C CA . HIS A 1 214 ? 1.769 10.180 -4.519 1.00 68.81 214 HIS A CA 1
ATOM 1727 C C . HIS A 1 214 ? 2.400 11.171 -5.513 1.00 68.81 214 HIS A C 1
ATOM 1729 O O . HIS A 1 214 ? 3.442 11.771 -5.248 1.00 68.81 214 HIS A O 1
ATOM 1735 N N . PHE A 1 215 ? 1.746 11.309 -6.671 1.00 56.56 215 PHE A N 1
ATOM 1736 C CA . PHE A 1 215 ? 1.915 12.288 -7.763 1.00 56.56 215 PHE A CA 1
ATOM 1737 C C . PHE A 1 215 ? 3.047 13.328 -7.682 1.00 56.56 215 PHE A C 1
ATOM 1739 O O . PHE A 1 215 ? 3.857 13.435 -8.598 1.00 56.56 215 PHE A O 1
ATOM 1746 N N . SER A 1 216 ? 3.102 14.142 -6.628 1.00 50.28 216 SER A N 1
ATOM 1747 C CA . SER A 1 216 ? 4.000 15.294 -6.560 1.00 50.28 216 SER A CA 1
ATOM 1748 C C . SER A 1 216 ? 5.477 14.893 -6.544 1.00 50.28 216 SER A C 1
ATOM 1750 O O . SER A 1 216 ? 6.282 15.524 -7.224 1.00 50.28 216 SER A O 1
ATOM 1752 N N . TRP A 1 217 ? 5.859 13.816 -5.851 1.00 62.50 217 TRP A N 1
ATOM 1753 C CA . TRP A 1 217 ? 7.277 13.464 -5.709 1.00 62.50 217 TRP A CA 1
ATOM 1754 C C . TRP A 1 217 ? 7.973 13.142 -7.040 1.00 62.50 217 TRP A C 1
ATOM 1756 O O . TRP A 1 217 ? 9.081 13.607 -7.308 1.00 62.50 217 TRP A O 1
ATOM 1766 N N . GLN A 1 218 ? 7.351 12.310 -7.873 1.00 60.75 218 GLN A N 1
ATOM 1767 C CA . GLN A 1 218 ? 8.001 11.775 -9.075 1.00 60.75 218 GLN A CA 1
ATOM 1768 C C . GLN A 1 218 ? 8.018 12.788 -10.222 1.00 60.75 218 GLN A C 1
ATOM 1770 O O . GLN A 1 218 ? 8.978 12.801 -10.992 1.00 60.75 218 GLN A O 1
ATOM 1775 N N . SER A 1 219 ? 7.035 13.687 -10.273 1.00 56.41 219 SER A N 1
ATOM 1776 C CA . SER A 1 219 ? 7.029 14.819 -11.202 1.00 56.41 219 SER A CA 1
ATOM 1777 C C . SER A 1 219 ? 8.188 15.782 -10.912 1.00 56.41 219 SER A C 1
ATOM 1779 O O . SER A 1 219 ? 8.947 16.108 -11.820 1.00 56.41 219 SER A O 1
ATOM 1781 N N . TYR A 1 220 ? 8.437 16.133 -9.639 1.00 58.84 220 TYR A N 1
ATOM 1782 C CA . TYR A 1 220 ? 9.618 16.931 -9.252 1.00 58.84 220 TYR A CA 1
ATOM 1783 C C . TYR A 1 220 ? 10.943 16.182 -9.453 1.00 58.84 220 TYR A C 1
ATOM 1785 O O . TYR A 1 220 ? 11.995 16.777 -9.694 1.00 58.84 220 TYR A O 1
ATOM 1793 N N . ARG A 1 221 ? 10.925 14.853 -9.352 1.00 63.81 221 ARG A N 1
ATOM 1794 C CA . ARG A 1 221 ? 12.131 14.029 -9.450 1.00 63.81 221 ARG A CA 1
ATOM 1795 C C . ARG A 1 221 ? 12.815 14.123 -10.813 1.00 63.81 221 ARG A C 1
ATOM 1797 O O . ARG A 1 221 ? 14.043 14.156 -10.845 1.00 63.81 221 ARG A O 1
ATOM 1804 N N . LEU A 1 222 ? 12.070 14.114 -11.914 1.00 60.56 222 LEU A N 1
ATOM 1805 C CA . LEU A 1 222 ? 12.665 14.033 -13.257 1.00 60.56 222 LEU A CA 1
ATOM 1806 C C . LEU A 1 222 ? 13.493 15.263 -13.596 1.00 60.56 222 LEU A C 1
ATOM 1808 O O . LEU A 1 222 ? 14.533 15.150 -14.239 1.00 60.56 222 LEU A O 1
ATOM 1812 N N . GLU A 1 223 ? 13.052 16.416 -13.109 1.00 64.12 223 GLU A N 1
ATOM 1813 C CA . GLU A 1 223 ? 13.735 17.680 -13.336 1.00 64.12 223 GLU A CA 1
ATOM 1814 C C . GLU A 1 223 ? 14.782 17.960 -12.253 1.00 64.12 223 GLU A C 1
ATOM 1816 O O . GLU A 1 223 ? 15.848 18.497 -12.550 1.00 64.12 223 GLU A O 1
ATOM 1821 N N . THR A 1 224 ? 14.516 17.587 -10.995 1.00 61.78 224 THR A N 1
ATOM 1822 C CA . THR A 1 224 ? 15.299 18.081 -9.848 1.00 61.78 224 THR A CA 1
ATOM 1823 C C . THR A 1 224 ? 16.110 17.002 -9.112 1.00 61.78 224 THR A C 1
ATOM 1825 O O . THR A 1 224 ? 17.153 17.311 -8.534 1.00 61.78 224 THR A O 1
ATOM 1828 N N . PHE A 1 225 ? 15.701 15.726 -9.147 1.00 64.56 225 PHE A N 1
ATOM 1829 C CA . PHE A 1 225 ? 16.339 14.636 -8.382 1.00 64.56 225 PHE A CA 1
ATOM 1830 C C . PHE A 1 225 ? 16.473 13.320 -9.180 1.00 64.56 225 PHE A C 1
ATOM 1832 O O . PHE A 1 225 ? 15.949 12.280 -8.746 1.00 64.56 225 PHE A O 1
ATOM 1839 N N . PRO A 1 226 ? 17.188 13.318 -10.325 1.00 70.44 226 PRO A N 1
ATOM 1840 C CA . PRO A 1 226 ? 17.380 12.104 -11.116 1.00 70.44 226 PRO A CA 1
ATOM 1841 C C . PRO A 1 226 ? 18.099 11.026 -10.296 1.00 70.44 226 PRO A C 1
ATOM 1843 O O . PRO A 1 226 ? 18.865 11.335 -9.381 1.00 70.44 226 PRO A O 1
ATOM 1846 N N . ASP A 1 227 ? 17.911 9.752 -10.642 1.00 73.25 227 ASP A N 1
ATOM 1847 C CA . ASP A 1 227 ? 18.796 8.679 -10.172 1.00 73.25 227 ASP A CA 1
ATOM 1848 C C . ASP A 1 227 ? 19.567 8.155 -11.383 1.00 73.25 227 ASP A C 1
ATOM 1850 O O . ASP A 1 227 ? 19.154 7.162 -11.983 1.00 73.25 227 ASP A O 1
ATOM 1854 N N . PRO A 1 228 ? 20.716 8.764 -11.737 1.00 72.06 228 PRO A N 1
ATOM 1855 C CA . PRO A 1 228 ? 21.410 8.452 -12.980 1.00 72.06 228 PRO A CA 1
ATOM 1856 C C . PRO A 1 228 ? 21.770 6.974 -13.128 1.00 72.06 228 PRO A C 1
ATOM 1858 O O . PRO A 1 228 ? 21.908 6.489 -14.245 1.00 72.06 228 PRO A O 1
ATOM 1861 N N . MET A 1 229 ? 21.938 6.232 -12.025 1.00 76.94 229 MET A N 1
ATOM 1862 C CA . MET A 1 229 ? 22.220 4.800 -12.108 1.00 76.94 229 MET A CA 1
ATOM 1863 C C . MET A 1 229 ? 20.980 3.997 -12.462 1.00 76.94 229 MET A C 1
ATOM 1865 O O . MET A 1 229 ? 21.068 3.084 -13.278 1.00 76.94 229 MET A O 1
ATOM 1869 N N . ARG A 1 230 ? 19.846 4.274 -11.816 1.00 78.50 230 ARG A N 1
ATOM 1870 C CA . ARG A 1 230 ? 18.582 3.603 -12.138 1.00 78.50 230 ARG A CA 1
ATOM 1871 C C . ARG A 1 230 ? 18.030 4.063 -13.479 1.00 78.50 230 ARG A C 1
ATOM 1873 O O . ARG A 1 230 ? 17.568 3.222 -14.237 1.00 78.50 230 ARG A O 1
ATOM 1880 N N . ASP A 1 231 ? 18.175 5.338 -13.804 1.00 78.19 231 ASP A N 1
ATOM 1881 C CA . ASP A 1 231 ? 17.779 5.907 -15.089 1.00 78.19 231 ASP A CA 1
ATOM 1882 C C . ASP A 1 231 ? 18.623 5.296 -16.214 1.00 78.19 231 ASP A C 1
ATOM 1884 O O . ASP A 1 231 ? 18.072 4.820 -17.202 1.00 78.19 231 ASP A O 1
ATOM 1888 N N . ARG A 1 232 ? 19.946 5.155 -16.023 1.00 79.75 232 ARG A N 1
ATOM 1889 C CA . ARG A 1 232 ? 20.807 4.420 -16.966 1.00 79.75 232 ARG A CA 1
ATOM 1890 C C . ARG A 1 232 ? 20.430 2.935 -17.057 1.00 79.75 232 ARG A C 1
ATOM 1892 O O . ARG A 1 232 ? 20.469 2.388 -18.152 1.00 79.75 232 ARG A O 1
ATOM 1899 N N . ARG A 1 233 ? 20.048 2.279 -15.947 1.00 79.69 233 ARG A N 1
ATOM 1900 C CA . ARG A 1 233 ? 19.521 0.896 -15.975 1.00 79.69 233 ARG A CA 1
ATOM 1901 C C . ARG A 1 233 ? 18.228 0.800 -16.793 1.00 79.69 233 ARG A C 1
ATOM 1903 O O . ARG A 1 233 ? 18.098 -0.146 -17.557 1.00 79.69 233 ARG A O 1
ATOM 1910 N N . GLY A 1 234 ? 17.316 1.765 -16.662 1.00 77.50 234 GLY A N 1
ATOM 1911 C CA . GLY A 1 234 ? 16.093 1.852 -17.469 1.00 77.50 234 GLY A CA 1
ATOM 1912 C C . GLY A 1 234 ? 16.398 2.039 -18.954 1.00 77.50 234 GLY A C 1
ATOM 1913 O O . GLY A 1 234 ? 15.967 1.237 -19.771 1.00 77.50 234 GLY A O 1
ATOM 1914 N N . GLN A 1 235 ? 17.262 3.001 -19.291 1.00 78.00 235 GLN A N 1
ATOM 1915 C CA . GLN A 1 235 ? 17.690 3.256 -20.674 1.00 78.00 235 GLN A CA 1
ATOM 1916 C C . GLN A 1 235 ? 18.370 2.040 -21.326 1.00 78.00 235 GLN A C 1
ATOM 1918 O O . GLN A 1 235 ? 18.182 1.788 -22.511 1.00 78.00 235 GLN A O 1
ATOM 1923 N N . GLN A 1 236 ? 19.156 1.273 -20.562 1.00 78.81 236 GLN A N 1
ATOM 1924 C CA . GLN A 1 236 ? 19.769 0.024 -21.034 1.00 78.81 236 GLN A CA 1
ATOM 1925 C C . GLN A 1 236 ? 18.764 -1.131 -21.151 1.00 78.81 236 GLN A C 1
ATOM 1927 O O . GLN A 1 236 ? 18.964 -2.038 -21.955 1.00 78.81 236 GLN A O 1
ATOM 1932 N N . ALA A 1 237 ? 17.698 -1.129 -20.349 1.00 70.75 237 ALA A N 1
ATOM 1933 C CA . ALA A 1 237 ? 16.635 -2.128 -20.433 1.00 70.75 237 ALA A CA 1
ATOM 1934 C C . ALA A 1 237 ? 15.765 -1.933 -21.683 1.00 70.75 237 ALA A C 1
ATOM 1936 O O . ALA A 1 237 ? 15.374 -2.920 -22.310 1.00 70.75 237 ALA A O 1
ATOM 1937 N N . ASP A 1 238 ? 15.532 -0.680 -22.079 1.00 66.94 238 ASP A N 1
ATOM 1938 C CA . ASP A 1 238 ? 14.729 -0.320 -23.252 1.00 66.94 238 ASP A CA 1
ATOM 1939 C C . ASP A 1 238 ? 15.419 -0.643 -24.590 1.00 66.94 238 ASP A C 1
ATOM 1941 O O . ASP A 1 238 ? 14.745 -0.789 -25.610 1.00 66.94 238 ASP A O 1
ATOM 1945 N N . SER A 1 239 ? 16.742 -0.856 -24.620 1.00 68.31 239 SER A N 1
ATOM 1946 C CA . SER A 1 239 ? 17.477 -1.235 -25.840 1.00 68.31 239 SER A CA 1
ATOM 1947 C C . SER A 1 239 ? 17.300 -2.712 -26.253 1.00 68.31 239 SER A C 1
ATOM 1949 O O . SER A 1 239 ? 18.219 -3.326 -26.783 1.00 68.31 239 SER A O 1
ATOM 1951 N N . ASN A 1 240 ? 16.113 -3.291 -26.033 1.00 56.50 240 ASN A N 1
ATOM 1952 C CA . ASN A 1 240 ? 15.673 -4.656 -26.380 1.00 56.50 240 ASN A CA 1
ATOM 1953 C C . ASN A 1 240 ? 16.419 -5.855 -25.747 1.00 56.50 240 ASN A C 1
ATOM 1955 O O . ASN A 1 240 ? 15.875 -6.959 -25.774 1.00 56.50 240 ASN A O 1
ATOM 1959 N N . GLU A 1 241 ? 17.590 -5.685 -25.127 1.00 53.06 241 GLU A N 1
ATOM 1960 C CA . GLU A 1 241 ? 18.397 -6.817 -24.623 1.00 53.06 241 GLU A CA 1
ATOM 1961 C C . GLU A 1 241 ? 18.306 -7.090 -23.109 1.00 53.06 241 GLU A C 1
ATOM 1963 O O . GLU A 1 241 ? 18.768 -8.138 -22.657 1.00 53.06 241 GLU A O 1
ATOM 1968 N N . ALA A 1 242 ? 17.669 -6.231 -22.304 1.00 55.84 242 ALA A N 1
ATOM 1969 C CA . ALA A 1 242 ? 17.634 -6.404 -20.845 1.00 55.84 242 ALA A CA 1
ATOM 1970 C C . ALA A 1 242 ? 16.223 -6.283 -20.244 1.00 55.84 242 ALA A C 1
ATOM 1972 O O . ALA A 1 242 ? 15.967 -5.487 -19.342 1.00 55.84 242 ALA A O 1
ATOM 1973 N N . ARG A 1 243 ? 15.297 -7.141 -20.697 1.00 69.38 243 ARG A N 1
ATOM 1974 C CA . ARG A 1 243 ? 14.044 -7.391 -19.962 1.00 69.38 243 ARG A CA 1
ATOM 1975 C C . ARG A 1 243 ? 14.368 -8.017 -18.604 1.00 69.38 243 ARG A C 1
ATOM 1977 O O . ARG A 1 243 ? 15.063 -9.032 -18.537 1.00 69.38 243 ARG A O 1
ATOM 1984 N N . PHE A 1 244 ? 13.832 -7.455 -17.522 1.00 76.62 244 PHE A N 1
ATOM 1985 C CA . PHE A 1 244 ? 13.961 -8.041 -16.189 1.00 76.62 244 PHE A CA 1
ATOM 1986 C C . PHE A 1 244 ? 13.136 -9.329 -16.120 1.00 76.62 244 PHE A C 1
ATOM 1988 O O . PHE A 1 244 ? 11.908 -9.313 -16.034 1.00 76.62 244 PHE A O 1
ATOM 1995 N N . GLY A 1 245 ? 13.816 -10.472 -16.192 1.00 81.12 245 GLY A N 1
ATOM 1996 C CA . GLY A 1 245 ? 13.178 -11.771 -16.025 1.00 81.12 245 GLY A CA 1
ATOM 1997 C C . GLY A 1 245 ? 12.655 -11.948 -14.601 1.00 81.12 245 GLY A C 1
ATOM 1998 O O . GLY A 1 245 ? 13.339 -11.618 -13.634 1.00 81.12 245 GLY A O 1
ATOM 1999 N N . PHE A 1 246 ? 11.457 -12.512 -14.464 1.00 91.44 246 PHE A N 1
ATOM 2000 C CA . PHE A 1 246 ? 11.025 -13.072 -13.189 1.00 91.44 246 PHE A CA 1
ATOM 2001 C C . PHE A 1 246 ? 11.869 -14.320 -12.892 1.00 91.44 246 PHE A C 1
ATOM 2003 O O . PHE A 1 246 ? 11.806 -15.298 -13.637 1.00 91.44 246 PHE A O 1
ATOM 2010 N N . ILE A 1 247 ? 12.681 -14.264 -11.834 1.00 93.44 247 ILE A N 1
ATOM 2011 C CA . ILE A 1 247 ? 13.639 -15.328 -11.470 1.00 93.44 247 ILE A CA 1
ATOM 2012 C C . ILE A 1 247 ? 13.008 -16.348 -10.507 1.00 93.44 247 ILE A C 1
ATOM 2014 O O . ILE A 1 247 ? 13.447 -17.493 -10.438 1.00 93.44 247 ILE A O 1
ATOM 2018 N N . GLY A 1 248 ? 11.963 -15.951 -9.781 1.00 94.94 248 GLY A N 1
ATOM 2019 C CA . GLY A 1 248 ? 11.274 -16.797 -8.815 1.00 94.94 248 GLY A CA 1
ATOM 2020 C C . GLY A 1 248 ? 10.706 -15.997 -7.649 1.00 94.94 248 GLY A C 1
ATOM 2021 O O . GLY A 1 248 ? 10.976 -14.806 -7.488 1.00 94.94 248 GLY A O 1
ATOM 2022 N N . ASP A 1 249 ? 9.923 -16.678 -6.818 1.00 96.56 249 ASP A N 1
ATOM 2023 C CA . ASP A 1 249 ? 9.324 -16.084 -5.631 1.00 96.56 249 ASP A CA 1
ATOM 2024 C C . ASP A 1 249 ? 10.290 -16.141 -4.445 1.00 96.56 249 ASP A C 1
ATOM 2026 O O . ASP A 1 249 ? 10.497 -17.182 -3.822 1.00 96.56 249 ASP A O 1
ATOM 2030 N N . ALA A 1 250 ? 10.865 -14.990 -4.108 1.00 96.44 250 ALA A N 1
ATOM 2031 C CA . ALA A 1 250 ? 11.587 -14.782 -2.860 1.00 96.44 250 ALA A CA 1
ATOM 2032 C C . ALA A 1 250 ? 11.320 -13.381 -2.301 1.00 96.44 250 ALA A C 1
ATOM 2034 O O . ALA A 1 250 ? 10.828 -12.485 -2.993 1.00 96.44 250 ALA A O 1
ATOM 2035 N N . VAL A 1 251 ? 11.619 -13.200 -1.015 1.00 94.25 251 VAL A N 1
ATOM 2036 C CA . VAL A 1 251 ? 11.321 -11.966 -0.271 1.00 94.25 251 VAL A CA 1
ATOM 2037 C C . VAL A 1 251 ? 12.159 -10.767 -0.737 1.00 94.25 251 VAL A C 1
ATOM 2039 O O . VAL A 1 251 ? 11.745 -9.619 -0.584 1.00 94.25 251 VAL A O 1
ATOM 2042 N N . ASP A 1 252 ? 13.345 -11.032 -1.270 1.00 94.75 252 ASP A N 1
ATOM 2043 C CA . ASP A 1 252 ? 14.354 -10.077 -1.728 1.00 94.75 252 ASP A CA 1
ATOM 2044 C C . ASP A 1 252 ? 14.428 -9.964 -3.259 1.00 94.75 252 ASP A C 1
ATOM 2046 O O . ASP A 1 252 ? 15.253 -9.215 -3.781 1.00 94.75 252 ASP A O 1
ATOM 2050 N N . LEU A 1 253 ? 13.548 -10.671 -3.972 1.00 95.31 253 LEU A N 1
ATOM 2051 C CA . LEU A 1 253 ? 13.410 -10.598 -5.422 1.00 95.31 253 LEU A CA 1
ATOM 2052 C C . LEU A 1 253 ? 12.190 -9.768 -5.826 1.00 95.31 253 LEU A C 1
ATOM 2054 O O . LEU A 1 253 ? 11.229 -9.615 -5.068 1.00 95.31 253 LEU A O 1
ATOM 2058 N N . VAL A 1 254 ? 12.233 -9.270 -7.064 1.00 94.62 254 VAL A N 1
ATOM 2059 C CA . VAL A 1 254 ? 11.121 -8.546 -7.682 1.00 94.62 254 VAL A CA 1
ATOM 2060 C C . VAL A 1 254 ? 9.867 -9.440 -7.733 1.00 94.62 254 VAL A C 1
ATOM 2062 O O . VAL A 1 254 ? 9.946 -10.578 -8.203 1.00 94.62 254 VAL A O 1
ATOM 2065 N N . PRO A 1 255 ? 8.708 -8.967 -7.241 1.00 96.44 255 PRO A N 1
ATOM 2066 C CA . PRO A 1 255 ? 7.479 -9.752 -7.231 1.00 96.44 255 PRO A CA 1
ATOM 2067 C C . PRO A 1 255 ? 6.935 -9.930 -8.653 1.00 96.44 255 PRO A C 1
ATOM 2069 O O . PRO A 1 255 ? 7.029 -9.023 -9.485 1.00 96.44 255 PRO A O 1
ATOM 2072 N N . PHE A 1 256 ? 6.313 -11.080 -8.927 1.00 96.94 256 PHE A N 1
ATOM 2073 C CA . PHE A 1 256 ? 5.783 -11.378 -10.259 1.00 96.94 256 PHE A CA 1
ATOM 2074 C C . PHE A 1 256 ? 4.775 -10.326 -10.730 1.00 96.94 256 PHE A C 1
ATOM 2076 O O . PHE A 1 256 ? 4.891 -9.852 -11.855 1.00 96.94 256 PHE A O 1
ATOM 2083 N N . GLY A 1 257 ? 3.852 -9.890 -9.864 1.00 96.25 257 GLY A N 1
ATOM 2084 C CA . GLY A 1 257 ? 2.839 -8.893 -10.229 1.00 96.25 257 GLY A CA 1
ATOM 2085 C C . GLY A 1 257 ? 3.407 -7.530 -10.637 1.00 96.25 257 GLY A C 1
ATOM 2086 O O . GLY A 1 257 ? 2.773 -6.835 -11.423 1.00 96.25 257 GLY A O 1
ATOM 2087 N N . TRP A 1 258 ? 4.616 -7.173 -10.184 1.00 95.06 258 TRP A N 1
ATOM 2088 C CA . TRP A 1 258 ? 5.348 -6.003 -10.685 1.00 95.06 258 TRP A CA 1
ATOM 2089 C C . TRP A 1 258 ? 5.878 -6.240 -12.098 1.00 95.06 258 TRP A C 1
ATOM 2091 O O . TRP A 1 258 ? 5.634 -5.447 -13.003 1.00 95.06 258 TRP A O 1
ATOM 2101 N N . THR A 1 259 ? 6.578 -7.361 -12.301 1.00 94.62 259 THR A N 1
ATOM 2102 C CA . THR A 1 259 ? 7.131 -7.706 -13.619 1.00 94.62 259 THR A CA 1
ATOM 2103 C C . THR A 1 259 ? 6.050 -7.932 -14.671 1.00 94.62 259 THR A C 1
ATOM 2105 O O . THR A 1 259 ? 6.258 -7.597 -15.830 1.00 94.62 259 THR A O 1
ATOM 2108 N N . ASP A 1 260 ? 4.905 -8.493 -14.282 1.00 95.50 260 ASP A N 1
ATOM 2109 C CA . ASP A 1 260 ? 3.782 -8.777 -15.169 1.00 95.50 260 ASP A CA 1
ATOM 2110 C C . ASP A 1 260 ? 3.072 -7.490 -15.595 1.00 95.50 260 ASP A C 1
ATOM 2112 O O . ASP A 1 260 ? 2.846 -7.296 -16.786 1.00 95.50 260 ASP A O 1
ATOM 2116 N N . ALA A 1 261 ? 2.804 -6.576 -14.656 1.00 93.94 261 ALA A N 1
ATOM 2117 C CA . ALA A 1 261 ? 2.150 -5.302 -14.955 1.00 93.94 261 ALA A CA 1
ATOM 2118 C C . ALA A 1 261 ? 2.960 -4.440 -15.940 1.00 93.94 261 ALA A C 1
ATOM 2120 O O . ALA A 1 261 ? 2.378 -3.801 -16.809 1.00 93.94 261 ALA A O 1
ATOM 2121 N N . LEU A 1 262 ? 4.293 -4.488 -15.843 1.00 91.06 262 LEU A N 1
ATOM 2122 C CA . LEU A 1 262 ? 5.240 -3.731 -16.672 1.00 91.06 262 LEU A CA 1
ATOM 2123 C C . LEU A 1 262 ? 5.801 -4.525 -17.859 1.00 91.06 262 LEU A C 1
ATOM 2125 O O . LEU A 1 262 ? 6.829 -4.147 -18.409 1.00 91.06 262 LEU A O 1
ATOM 2129 N N . ASN A 1 263 ? 5.233 -5.692 -18.183 1.00 91.44 263 ASN A N 1
ATOM 2130 C CA . ASN A 1 263 ? 5.720 -6.558 -19.264 1.00 91.44 263 ASN A CA 1
ATOM 2131 C C . ASN A 1 263 ? 7.252 -6.787 -19.241 1.00 91.44 263 ASN A C 1
ATOM 2133 O O . ASN A 1 263 ? 7.925 -6.845 -20.274 1.00 91.44 263 ASN A O 1
ATOM 2137 N N . ARG A 1 264 ? 7.820 -6.933 -18.035 1.00 90.38 264 ARG A N 1
ATOM 2138 C CA . ARG A 1 264 ? 9.257 -7.122 -17.755 1.00 90.38 264 ARG A CA 1
ATOM 2139 C C . ARG A 1 264 ? 10.153 -5.911 -18.045 1.00 90.38 264 ARG A C 1
ATOM 2141 O O . ARG A 1 264 ? 11.379 -6.051 -17.995 1.00 90.38 264 ARG A O 1
ATOM 2148 N N . ARG A 1 265 ? 9.588 -4.736 -18.314 1.00 86.00 265 ARG A N 1
ATOM 2149 C CA . ARG A 1 265 ? 10.334 -3.480 -18.397 1.00 86.00 265 ARG A CA 1
ATOM 2150 C C . ARG A 1 265 ? 10.802 -3.057 -17.008 1.00 86.00 265 ARG A C 1
ATOM 2152 O O . ARG A 1 265 ? 10.072 -3.155 -16.020 1.00 86.00 265 ARG A O 1
ATOM 2159 N N . TYR A 1 266 ? 12.047 -2.600 -16.923 1.00 86.12 266 TYR A N 1
ATOM 2160 C CA . TYR A 1 266 ? 12.530 -1.950 -15.713 1.00 86.12 266 TYR A CA 1
ATOM 2161 C C . TYR A 1 266 ? 12.100 -0.491 -15.737 1.00 86.12 266 TYR A C 1
ATOM 2163 O O . TYR A 1 266 ? 12.516 0.260 -16.613 1.00 86.12 266 TYR A O 1
ATOM 2171 N N . VAL A 1 267 ? 11.326 -0.082 -14.737 1.00 84.25 267 VAL A N 1
ATOM 2172 C CA . VAL A 1 267 ? 11.020 1.327 -14.498 1.00 84.25 267 VAL A CA 1
ATOM 2173 C C . VAL A 1 267 ? 11.535 1.732 -13.130 1.00 84.25 267 VAL A C 1
ATOM 2175 O O . VAL A 1 267 ? 11.554 0.950 -12.177 1.00 84.25 267 VAL A O 1
ATOM 2178 N N . ASN A 1 268 ? 11.967 2.982 -13.042 1.00 82.75 268 ASN A N 1
ATOM 2179 C CA . ASN A 1 268 ? 12.444 3.584 -11.807 1.00 82.75 268 ASN A CA 1
ATOM 2180 C C . ASN A 1 268 ? 11.308 4.256 -11.009 1.00 82.75 268 ASN A C 1
ATOM 2182 O O . ASN A 1 268 ? 11.550 4.892 -9.984 1.00 82.75 268 ASN A O 1
ATOM 2186 N N . TRP A 1 269 ? 10.074 4.148 -11.492 1.00 84.00 269 TRP A N 1
ATOM 2187 C CA . TRP A 1 269 ? 8.881 4.778 -10.931 1.00 84.00 269 TRP A CA 1
ATOM 2188 C C . TRP A 1 269 ? 8.070 3.765 -10.127 1.00 84.00 269 TRP A C 1
ATOM 2190 O O . TRP A 1 269 ? 8.346 2.571 -10.189 1.00 84.00 269 TRP A O 1
ATOM 2200 N N . PHE A 1 270 ? 7.113 4.249 -9.345 1.00 89.12 270 PHE A N 1
ATOM 2201 C CA . PHE A 1 270 ? 6.185 3.465 -8.529 1.00 89.12 270 PHE A CA 1
ATOM 2202 C C . PHE A 1 270 ? 4.960 4.333 -8.207 1.00 89.12 270 PHE A C 1
ATOM 2204 O O . PHE A 1 270 ? 4.992 5.548 -8.415 1.00 89.12 270 PHE A O 1
ATOM 2211 N N . GLY A 1 271 ? 3.903 3.721 -7.681 1.00 88.50 271 GLY A N 1
ATOM 2212 C CA . GLY A 1 271 ? 2.667 4.401 -7.311 1.00 88.50 271 GLY A CA 1
ATOM 2213 C C . GLY A 1 271 ? 2.007 5.075 -8.513 1.00 88.50 271 GLY A C 1
ATOM 2214 O O . GLY A 1 271 ? 1.978 4.517 -9.610 1.00 88.50 271 GLY A O 1
ATOM 2215 N N . ASP A 1 272 ? 1.502 6.292 -8.310 1.00 86.00 272 ASP A N 1
ATOM 2216 C CA . ASP A 1 272 ? 0.781 7.048 -9.347 1.00 86.00 272 ASP A CA 1
ATOM 2217 C C . ASP A 1 272 ? 1.685 7.425 -10.533 1.00 86.00 272 ASP A C 1
ATOM 2219 O O . ASP A 1 272 ? 1.231 7.488 -11.672 1.00 86.00 272 ASP A O 1
ATOM 2223 N N . ALA A 1 273 ? 2.995 7.541 -10.299 1.00 82.56 273 ALA A N 1
ATOM 2224 C CA . ALA A 1 273 ? 3.965 7.885 -11.336 1.00 82.56 273 ALA A CA 1
ATOM 2225 C C . ALA A 1 273 ? 4.161 6.801 -12.401 1.00 82.56 273 ALA A C 1
ATOM 2227 O O . ALA A 1 273 ? 4.784 7.055 -13.430 1.00 82.56 273 ALA A O 1
ATOM 2228 N N . LEU A 1 274 ? 3.649 5.590 -12.165 1.00 83.56 274 LEU A N 1
ATOM 2229 C CA . LEU A 1 274 ? 3.559 4.569 -13.207 1.00 83.56 274 LEU A CA 1
ATOM 2230 C C . LEU A 1 274 ? 2.600 4.990 -14.333 1.00 83.56 274 LEU A C 1
ATOM 2232 O O . LEU A 1 274 ? 2.747 4.498 -15.447 1.00 83.56 274 LEU A O 1
ATOM 2236 N N . LEU A 1 275 ? 1.654 5.893 -14.051 1.00 82.69 275 LEU A N 1
ATOM 2237 C CA . LEU A 1 275 ? 0.663 6.395 -15.004 1.00 82.69 275 LEU A CA 1
ATOM 2238 C C . LEU A 1 275 ? 1.054 7.747 -15.609 1.00 82.69 275 LEU A C 1
ATOM 2240 O O . LEU A 1 275 ? 0.830 7.965 -16.793 1.00 82.69 275 LEU A O 1
ATOM 2244 N N . ASP A 1 276 ? 1.659 8.639 -14.820 1.00 72.00 276 ASP A N 1
ATOM 2245 C CA . ASP A 1 276 ? 1.998 10.000 -15.275 1.00 72.00 276 ASP A CA 1
ATOM 2246 C C . ASP A 1 276 ? 3.156 10.040 -16.284 1.00 72.00 276 ASP A C 1
ATOM 2248 O O . ASP A 1 276 ? 3.308 10.998 -17.036 1.00 72.00 276 ASP A O 1
ATOM 2252 N N . MET A 1 277 ? 3.989 8.997 -16.296 1.00 66.94 277 MET A N 1
ATOM 2253 C CA . MET A 1 277 ? 5.192 8.920 -17.129 1.00 66.94 277 MET A CA 1
ATOM 2254 C C . MET A 1 277 ? 5.014 8.132 -18.421 1.00 66.94 277 MET A C 1
ATOM 2256 O O . MET A 1 277 ? 5.985 7.918 -19.156 1.00 66.94 277 MET A O 1
ATOM 2260 N N . THR A 1 278 ? 3.788 7.707 -18.728 1.00 60.56 278 THR A N 1
ATOM 2261 C CA . THR A 1 278 ? 3.476 7.246 -20.080 1.00 60.56 278 THR A CA 1
ATOM 2262 C C . THR A 1 278 ? 3.577 8.460 -21.019 1.00 60.56 278 THR A C 1
ATOM 2264 O O . THR A 1 278 ? 3.052 9.518 -20.672 1.00 60.56 278 THR A O 1
ATOM 2267 N N . PRO A 1 279 ? 4.298 8.378 -22.157 1.00 54.78 279 PRO A N 1
ATOM 2268 C CA . PRO A 1 279 ? 4.586 9.540 -22.995 1.00 54.78 279 PRO A CA 1
ATOM 2269 C C . PRO A 1 279 ? 3.305 10.300 -23.330 1.00 54.78 279 PRO A C 1
ATOM 2271 O O . PRO A 1 279 ? 2.362 9.694 -23.833 1.00 54.78 279 PRO A O 1
ATOM 2274 N N . TRP A 1 280 ? 3.306 11.599 -23.013 1.00 51.69 280 TRP A N 1
ATOM 2275 C CA . TRP A 1 280 ? 2.234 12.567 -23.238 1.00 51.69 280 TRP A CA 1
ATOM 2276 C C . TRP A 1 280 ? 1.406 12.233 -24.481 1.00 51.69 280 TRP A C 1
ATOM 2278 O O . TRP A 1 280 ? 1.843 12.466 -25.611 1.00 51.69 280 TRP A O 1
ATOM 2288 N N . MET A 1 281 ? 0.213 11.685 -24.263 1.00 50.06 281 MET A N 1
ATOM 2289 C CA . MET A 1 281 ? -0.784 11.610 -25.320 1.00 50.06 281 MET A CA 1
ATOM 2290 C C . MET A 1 281 ? -1.392 13.010 -25.492 1.00 50.06 281 MET A C 1
ATOM 2292 O O . MET A 1 281 ? -1.593 13.709 -24.496 1.00 50.06 281 MET A O 1
ATOM 2296 N N . PRO A 1 282 ? -1.569 13.481 -26.736 1.00 54.97 282 PRO A N 1
ATOM 2297 C CA . PRO A 1 282 ? -2.026 14.840 -27.009 1.00 54.97 282 PRO A CA 1
ATOM 2298 C C . PRO A 1 282 ? -3.437 15.051 -26.464 1.00 54.97 282 PRO A C 1
ATOM 2300 O O . PRO A 1 282 ? -4.313 14.326 -26.890 1.00 54.97 282 PRO A O 1
ATOM 2303 N N . GLU A 1 283 ? -3.639 16.063 -25.611 1.00 60.44 283 GLU A N 1
ATOM 2304 C CA . GLU A 1 283 ? -4.889 16.436 -24.916 1.00 60.44 283 GLU A CA 1
ATOM 2305 C C . GLU A 1 283 ? -6.172 16.326 -25.772 1.00 60.44 283 GLU A C 1
ATOM 2307 O O . GLU A 1 283 ? -6.677 17.314 -26.311 1.00 60.44 283 GLU A O 1
ATOM 2312 N N . SER A 1 284 ? -6.733 15.128 -25.893 1.00 71.62 284 SER A N 1
ATOM 2313 C CA . SER A 1 284 ? -8.072 14.890 -26.422 1.00 71.62 284 SER A CA 1
ATOM 2314 C C . SER A 1 284 ? -8.998 14.424 -25.300 1.00 71.62 284 SER A C 1
ATOM 2316 O O . SER A 1 284 ? -8.558 13.823 -24.323 1.00 71.62 284 SER A O 1
ATOM 2318 N N . ASP A 1 285 ? -10.307 14.652 -25.433 1.00 66.31 285 ASP A N 1
ATOM 2319 C CA . ASP A 1 285 ? -11.294 14.179 -24.445 1.00 66.31 285 ASP A CA 1
ATOM 2320 C C . ASP A 1 285 ? -11.256 12.644 -24.264 1.00 66.31 285 ASP A C 1
ATOM 2322 O O . ASP A 1 285 ? -11.552 12.127 -23.186 1.00 66.31 285 ASP A O 1
ATOM 2326 N N . ALA A 1 286 ? -10.828 11.904 -25.296 1.00 69.56 286 ALA A N 1
ATOM 2327 C CA . ALA A 1 286 ? -10.601 10.460 -25.212 1.00 69.56 286 ALA A CA 1
ATOM 2328 C C . ALA A 1 286 ? -9.444 10.094 -24.256 1.00 69.56 286 ALA A C 1
ATOM 2330 O O . ALA A 1 286 ? -9.427 8.992 -23.702 1.00 69.56 286 ALA A O 1
ATOM 2331 N N . ASP A 1 287 ? -8.506 11.014 -24.014 1.00 75.12 287 ASP A N 1
ATOM 2332 C CA . ASP A 1 287 ? -7.381 10.805 -23.103 1.00 75.12 287 ASP A CA 1
ATOM 2333 C C . ASP A 1 287 ? -7.782 10.952 -21.639 1.00 75.12 287 ASP A C 1
ATOM 2335 O O . ASP A 1 287 ? -7.205 10.274 -20.786 1.00 75.12 287 ASP A O 1
ATOM 2339 N N . GLU A 1 288 ? -8.791 11.769 -21.315 1.00 81.50 288 GLU A N 1
ATOM 2340 C CA . GLU A 1 288 ? -9.257 11.876 -19.932 1.00 81.50 288 GLU A CA 1
ATOM 2341 C C . GLU A 1 288 ? -9.954 10.589 -19.472 1.00 81.50 288 GLU A C 1
ATOM 2343 O O . GLU A 1 288 ? -9.641 10.081 -18.391 1.00 81.50 288 GLU A O 1
ATOM 2348 N N . GLU A 1 289 ? -10.838 10.014 -20.294 1.00 83.94 289 GLU A N 1
ATOM 2349 C CA . GLU A 1 289 ? -11.503 8.742 -19.978 1.00 83.94 289 GLU A CA 1
ATOM 2350 C C . GLU A 1 289 ? -10.483 7.604 -19.828 1.00 83.94 289 GLU A C 1
ATOM 2352 O O . GLU A 1 289 ? -10.520 6.848 -18.850 1.00 83.94 289 GLU A O 1
ATOM 2357 N N . LEU A 1 290 ? -9.513 7.524 -20.744 1.00 83.44 290 LEU A N 1
ATOM 2358 C CA . LEU A 1 290 ? -8.438 6.539 -20.675 1.00 83.44 290 LEU A CA 1
ATOM 2359 C C . LEU A 1 290 ? -7.575 6.722 -19.421 1.00 83.44 290 LEU A C 1
ATOM 2361 O O . LEU A 1 290 ? -7.264 5.746 -18.732 1.00 83.44 290 LEU A O 1
ATOM 2365 N N . ARG A 1 291 ? -7.215 7.964 -19.086 1.00 82.06 291 ARG A N 1
ATOM 2366 C CA . ARG A 1 291 ? -6.468 8.294 -17.868 1.00 82.06 291 ARG A CA 1
ATOM 2367 C C . ARG A 1 291 ? -7.236 7.850 -16.624 1.00 82.06 291 ARG A C 1
ATOM 2369 O O . ARG A 1 291 ? -6.668 7.167 -15.772 1.00 82.06 291 ARG A O 1
ATOM 2376 N N . LEU A 1 292 ? -8.528 8.162 -16.526 1.00 84.56 292 LEU A N 1
ATOM 2377 C CA . LEU A 1 292 ? -9.378 7.729 -15.412 1.00 84.56 292 LEU A CA 1
ATOM 2378 C C . LEU A 1 292 ? -9.468 6.199 -15.318 1.00 84.56 292 LEU A C 1
ATOM 2380 O O . LEU A 1 292 ? -9.352 5.646 -14.220 1.00 84.56 292 LEU A O 1
ATOM 2384 N N . ALA A 1 293 ? -9.596 5.501 -16.449 1.00 86.69 293 ALA A N 1
ATOM 2385 C CA . ALA A 1 293 ? -9.592 4.039 -16.493 1.00 86.69 293 ALA A CA 1
ATOM 2386 C C . ALA A 1 293 ? -8.258 3.442 -16.003 1.00 86.69 293 ALA A C 1
ATOM 2388 O O . ALA A 1 293 ? -8.249 2.428 -15.294 1.00 86.69 293 ALA A O 1
ATOM 2389 N N . ARG A 1 294 ? -7.125 4.088 -16.307 1.00 85.69 294 ARG A N 1
ATOM 2390 C CA . ARG A 1 294 ? -5.802 3.699 -15.789 1.00 85.69 294 ARG A CA 1
ATOM 2391 C C . ARG A 1 294 ? -5.681 3.915 -14.285 1.00 85.69 294 ARG A C 1
ATOM 2393 O O . ARG A 1 294 ? -5.228 3.005 -13.592 1.00 85.69 294 ARG A O 1
ATOM 2400 N N . TYR A 1 295 ? -6.143 5.048 -13.753 1.00 87.00 295 TYR A N 1
ATOM 2401 C CA . TYR A 1 295 ? -6.185 5.265 -12.299 1.00 87.00 295 TYR A CA 1
ATOM 2402 C C . TYR A 1 295 ? -7.073 4.246 -11.595 1.00 87.00 295 TYR A C 1
ATOM 2404 O O . TYR A 1 295 ? -6.686 3.709 -10.555 1.00 87.00 295 TYR A O 1
ATOM 2412 N N . ALA A 1 296 ? -8.235 3.936 -12.172 1.00 89.06 296 ALA A N 1
ATOM 2413 C CA . ALA A 1 296 ? -9.105 2.888 -11.658 1.00 89.06 296 ALA A CA 1
ATOM 2414 C C . ALA A 1 296 ? -8.385 1.529 -11.652 1.00 89.06 296 ALA A C 1
ATOM 2416 O O . ALA A 1 296 ? -8.421 0.823 -10.643 1.00 89.06 296 ALA A O 1
ATOM 2417 N N . SER A 1 297 ? -7.658 1.200 -12.723 1.00 91.81 297 SER A N 1
ATOM 2418 C CA . SER A 1 297 ? -6.865 -0.032 -12.835 1.00 91.81 297 SER A CA 1
ATOM 2419 C C . SER A 1 297 ? -5.729 -0.089 -11.810 1.00 91.81 297 SER A C 1
ATOM 2421 O O . SER A 1 297 ? -5.572 -1.101 -11.128 1.00 91.81 297 SER A O 1
ATOM 2423 N N . LEU A 1 298 ? -5.001 1.010 -11.593 1.00 91.12 298 LEU A N 1
ATOM 2424 C CA . LEU A 1 298 ? -3.984 1.106 -10.543 1.00 91.12 298 LEU A CA 1
ATOM 2425 C C . LEU A 1 298 ? -4.591 0.954 -9.146 1.00 91.12 298 LEU A C 1
ATOM 2427 O O . LEU A 1 298 ? -4.044 0.242 -8.301 1.00 91.12 298 LEU A O 1
ATOM 2431 N N . GLY A 1 299 ? -5.755 1.558 -8.913 1.00 90.62 299 GLY A N 1
ATOM 2432 C CA . GLY A 1 299 ? -6.534 1.360 -7.697 1.00 90.62 299 GLY A CA 1
ATOM 2433 C C . GLY A 1 299 ? -6.915 -0.106 -7.486 1.00 90.62 299 GLY A C 1
ATOM 2434 O O . GLY A 1 299 ? -6.753 -0.619 -6.378 1.00 90.62 299 GLY A O 1
ATOM 2435 N N . LEU A 1 300 ? -7.382 -0.809 -8.522 1.00 92.00 300 LEU A N 1
ATOM 2436 C CA . LEU A 1 300 ? -7.678 -2.246 -8.459 1.00 92.00 300 LEU A CA 1
ATOM 2437 C C . LEU A 1 300 ? -6.415 -3.070 -8.189 1.00 92.00 300 LEU A C 1
ATOM 2439 O O . LEU A 1 300 ? -6.437 -3.955 -7.339 1.00 92.00 300 LEU A O 1
ATOM 2443 N N . TRP A 1 301 ? -5.297 -2.743 -8.832 1.00 94.31 301 TRP A N 1
ATOM 2444 C CA . TRP A 1 301 ? -4.022 -3.438 -8.664 1.00 94.31 301 TRP A CA 1
ATOM 2445 C C . TRP A 1 301 ? -3.454 -3.305 -7.242 1.00 94.31 301 TRP A C 1
ATOM 2447 O O . TRP A 1 301 ? -3.039 -4.304 -6.640 1.00 94.31 301 TRP A O 1
ATOM 2457 N N . ARG A 1 302 ? -3.525 -2.101 -6.655 1.00 93.75 302 ARG A N 1
ATOM 2458 C CA . ARG A 1 302 ? -3.222 -1.842 -5.235 1.00 93.75 302 ARG A CA 1
ATOM 2459 C C . ARG A 1 302 ? -4.160 -2.621 -4.316 1.00 93.75 302 ARG A C 1
ATOM 2461 O O . ARG A 1 302 ? -3.700 -3.345 -3.433 1.00 93.75 302 ARG A O 1
ATOM 2468 N N . ASN A 1 303 ? -5.469 -2.522 -4.565 1.00 92.06 303 ASN A N 1
ATOM 2469 C CA . ASN A 1 303 ? -6.515 -3.220 -3.805 1.00 92.06 303 ASN A CA 1
ATOM 2470 C C . ASN A 1 303 ? -6.441 -4.737 -3.892 1.00 92.06 303 ASN A C 1
ATOM 2472 O O . ASN A 1 303 ? -6.954 -5.418 -3.013 1.00 92.06 303 ASN A O 1
ATOM 2476 N N . ALA A 1 304 ? -5.857 -5.279 -4.946 1.00 93.50 304 ALA A N 1
ATOM 2477 C CA . ALA A 1 304 ? -5.671 -6.708 -5.091 1.00 93.50 304 ALA A CA 1
ATOM 2478 C C . ALA A 1 304 ? -4.292 -7.158 -4.595 1.00 93.50 304 ALA A C 1
ATOM 2480 O O . ALA A 1 304 ? -4.046 -8.356 -4.548 1.00 93.50 304 ALA A O 1
ATOM 2481 N N . GLY A 1 305 ? -3.402 -6.243 -4.187 1.00 95.38 305 GLY A N 1
ATOM 2482 C CA . GLY A 1 305 ? -2.123 -6.578 -3.557 1.00 95.38 305 GLY A CA 1
ATOM 2483 C C . GLY A 1 305 ? -1.072 -7.162 -4.509 1.00 95.38 305 GLY A C 1
ATOM 2484 O O . GLY A 1 305 ? -0.132 -7.800 -4.050 1.00 95.38 305 GLY A O 1
ATOM 2485 N N . PHE A 1 306 ? -1.180 -6.946 -5.823 1.00 96.44 306 PHE A N 1
ATOM 2486 C CA . PHE A 1 306 ? -0.360 -7.639 -6.835 1.00 96.44 306 PHE A CA 1
ATOM 2487 C C . PHE A 1 306 ? 1.168 -7.566 -6.622 1.00 96.44 306 PHE A C 1
ATOM 2489 O O . PHE A 1 306 ? 1.875 -8.509 -6.969 1.00 96.44 306 PHE A O 1
ATOM 2496 N N . ALA A 1 307 ? 1.700 -6.487 -6.036 1.00 96.62 307 ALA A N 1
ATOM 2497 C CA . ALA A 1 307 ? 3.132 -6.349 -5.742 1.00 96.62 307 ALA A CA 1
ATOM 2498 C C . ALA A 1 307 ? 3.602 -7.148 -4.502 1.00 96.62 307 ALA A C 1
ATOM 2500 O O . ALA A 1 307 ? 4.795 -7.182 -4.189 1.00 96.62 307 ALA A O 1
ATOM 2501 N N . LEU A 1 308 ? 2.686 -7.780 -3.770 1.00 97.75 308 LEU A N 1
ATOM 2502 C CA . LEU A 1 308 ? 2.962 -8.494 -2.518 1.00 97.75 308 LEU A CA 1
ATOM 2503 C C . LEU A 1 308 ? 2.834 -10.014 -2.669 1.00 97.75 308 LEU A C 1
ATOM 2505 O O . LEU A 1 308 ? 3.361 -10.757 -1.838 1.00 97.75 308 LEU A O 1
ATOM 2509 N N . TRP A 1 309 ? 2.194 -10.471 -3.742 1.00 97.62 309 TRP A N 1
ATOM 2510 C CA . TRP A 1 309 ? 1.831 -11.868 -3.947 1.00 97.62 309 TRP A CA 1
ATOM 2511 C C . TRP A 1 309 ? 2.810 -12.642 -4.816 1.00 97.62 309 TRP A C 1
ATOM 2513 O O . TRP A 1 309 ? 3.536 -12.076 -5.637 1.00 97.62 309 TRP A O 1
ATOM 2523 N N . ASP A 1 310 ? 2.828 -13.953 -4.600 1.00 97.81 310 ASP A N 1
ATOM 2524 C CA . ASP A 1 310 ? 3.627 -14.882 -5.389 1.00 97.81 310 ASP A CA 1
ATOM 2525 C C . ASP A 1 310 ? 2.988 -15.103 -6.763 1.00 97.81 310 ASP A C 1
ATOM 2527 O O . ASP A 1 310 ? 1.781 -14.896 -6.954 1.00 97.81 310 ASP A O 1
ATOM 2531 N N . LYS A 1 311 ? 3.788 -15.572 -7.726 1.00 97.38 311 LYS A N 1
ATOM 2532 C CA . LYS A 1 311 ? 3.358 -15.747 -9.120 1.00 97.38 311 LYS A CA 1
ATOM 2533 C C . LYS A 1 311 ? 2.035 -16.503 -9.241 1.00 97.38 311 LYS A C 1
ATOM 2535 O O . LYS A 1 311 ? 1.113 -16.026 -9.894 1.00 97.38 311 LYS A O 1
ATOM 2540 N N . LYS A 1 312 ? 1.926 -17.650 -8.564 1.00 97.44 312 LYS A N 1
ATOM 2541 C CA . LYS A 1 312 ? 0.738 -18.514 -8.628 1.00 97.44 312 LYS A CA 1
ATOM 2542 C C . LYS A 1 312 ? -0.542 -17.783 -8.203 1.00 97.44 312 LYS A C 1
ATOM 2544 O O . LYS A 1 312 ? -1.590 -17.994 -8.809 1.00 97.44 312 LYS A O 1
ATOM 2549 N N . ARG A 1 313 ? -0.477 -16.943 -7.162 1.00 96.69 313 ARG A N 1
ATOM 2550 C CA . ARG A 1 313 ? -1.643 -16.176 -6.704 1.00 96.69 313 ARG A CA 1
ATOM 2551 C C . ARG A 1 313 ? -1.964 -15.054 -7.676 1.00 96.69 313 ARG A C 1
ATOM 2553 O O . ARG A 1 313 ? -3.129 -14.873 -7.991 1.00 96.69 313 ARG A O 1
ATOM 2560 N N . VAL A 1 314 ? -0.958 -14.334 -8.169 1.00 96.81 314 VAL A N 1
ATOM 2561 C CA . VAL A 1 314 ? -1.155 -13.278 -9.173 1.00 96.81 314 VAL A CA 1
ATOM 2562 C C . VAL A 1 314 ? -1.825 -13.823 -10.434 1.00 96.81 314 VAL A C 1
ATOM 2564 O O . VAL A 1 314 ? -2.777 -13.223 -10.919 1.00 96.81 314 VAL A O 1
ATOM 2567 N N . GLU A 1 315 ? -1.382 -14.974 -10.939 1.00 96.56 315 GLU A N 1
ATOM 2568 C CA . GLU A 1 315 ? -2.023 -15.635 -12.082 1.00 96.56 315 GLU A CA 1
ATOM 2569 C C . GLU A 1 315 ? -3.485 -15.981 -11.768 1.00 96.56 315 GLU A C 1
ATOM 2571 O O . GLU A 1 315 ? -4.368 -15.653 -12.549 1.00 96.56 315 GLU A O 1
ATOM 2576 N N . ALA A 1 316 ? -3.766 -16.536 -10.585 1.00 95.75 316 ALA A N 1
ATOM 2577 C CA . ALA A 1 316 ? -5.138 -16.820 -10.165 1.00 95.75 316 ALA A CA 1
ATOM 2578 C C . ALA A 1 316 ? -6.004 -15.558 -9.984 1.00 95.75 316 ALA A C 1
ATOM 2580 O O . ALA A 1 316 ? -7.200 -15.598 -10.252 1.00 95.75 316 ALA A O 1
ATOM 2581 N N . LEU A 1 317 ? -5.420 -14.442 -9.536 1.00 94.75 317 LEU A N 1
ATOM 2582 C CA . LEU A 1 317 ? -6.117 -13.161 -9.391 1.00 94.75 317 LEU A CA 1
ATOM 2583 C C . LEU A 1 317 ? -6.575 -12.607 -10.738 1.00 94.75 317 LEU A C 1
ATOM 2585 O O . LEU A 1 317 ? -7.649 -12.024 -10.809 1.00 94.75 317 LEU A O 1
ATOM 2589 N N . LYS A 1 318 ? -5.797 -12.806 -11.804 1.00 94.69 318 LYS A N 1
ATOM 2590 C CA . LYS A 1 318 ? -6.144 -12.335 -13.156 1.00 94.69 318 LYS A CA 1
ATOM 2591 C C . LYS A 1 318 ? -7.340 -13.073 -13.759 1.00 94.69 318 LYS A C 1
ATOM 2593 O O . LYS A 1 318 ? -8.007 -12.530 -14.634 1.00 94.69 318 LYS A O 1
ATOM 2598 N N . GLU A 1 319 ? -7.639 -14.271 -13.262 1.00 93.88 319 GLU A N 1
ATOM 2599 C CA . GLU A 1 319 ? -8.827 -15.036 -13.653 1.00 93.88 319 GLU A CA 1
ATOM 2600 C C . GLU A 1 319 ? -10.108 -14.549 -12.953 1.00 93.88 319 GLU A C 1
ATOM 2602 O O . GLU A 1 319 ? -11.210 -14.890 -13.382 1.00 93.88 319 GLU A O 1
ATOM 2607 N N . VAL A 1 320 ? -9.994 -13.727 -11.901 1.00 92.19 320 VAL A N 1
ATOM 2608 C CA . VAL A 1 320 ? -11.150 -13.112 -11.233 1.00 92.19 320 VAL A CA 1
ATOM 2609 C C . VAL A 1 320 ? -11.742 -12.040 -12.148 1.00 92.19 320 VAL A C 1
ATOM 2611 O O . VAL A 1 320 ? -11.044 -11.113 -12.555 1.00 92.19 320 VAL A O 1
ATOM 2614 N N . ASP A 1 321 ? -13.043 -12.127 -12.439 1.00 90.88 321 ASP A N 1
ATOM 2615 C CA . ASP A 1 321 ? -13.720 -11.267 -13.425 1.00 90.88 321 ASP A CA 1
ATOM 2616 C C . ASP A 1 321 ? -13.494 -9.764 -13.197 1.00 90.88 321 ASP A C 1
ATOM 2618 O O . ASP A 1 321 ? -13.244 -9.023 -14.147 1.00 90.88 321 ASP A O 1
ATOM 2622 N N . SER A 1 322 ? -13.512 -9.309 -11.940 1.00 89.31 322 SER A N 1
ATOM 2623 C CA . SER A 1 322 ? -13.293 -7.901 -11.577 1.00 89.31 322 SER A CA 1
ATOM 2624 C C . SER A 1 322 ? -11.852 -7.412 -11.769 1.00 89.31 322 SER A C 1
ATOM 2626 O O . SER A 1 322 ? -11.615 -6.206 -11.746 1.00 89.31 322 SER A O 1
ATOM 2628 N N . LEU A 1 323 ? -10.896 -8.326 -11.947 1.00 92.44 323 LEU A N 1
ATOM 2629 C CA . LEU A 1 323 ? -9.466 -8.050 -12.112 1.00 92.44 323 LEU A CA 1
ATOM 2630 C C . LEU A 1 323 ? -8.948 -8.446 -13.499 1.00 92.44 323 LEU A C 1
ATOM 2632 O O . LEU A 1 323 ? -7.777 -8.211 -13.796 1.00 92.44 323 LEU A O 1
ATOM 2636 N N . ARG A 1 324 ? -9.800 -9.004 -14.368 1.00 90.38 324 ARG A N 1
ATOM 2637 C CA . ARG A 1 324 ? -9.419 -9.472 -15.710 1.00 90.38 324 ARG A CA 1
ATOM 2638 C C . ARG A 1 324 ? -8.872 -8.352 -16.605 1.00 90.38 324 ARG A C 1
ATOM 2640 O O . ARG A 1 324 ? -8.111 -8.614 -17.532 1.00 90.38 324 ARG A O 1
ATOM 2647 N N . THR A 1 325 ? -9.223 -7.100 -16.314 1.00 90.56 325 THR A N 1
ATOM 2648 C CA . THR A 1 325 ? -8.680 -5.914 -16.993 1.00 90.56 325 THR A CA 1
ATOM 2649 C C . THR A 1 325 ? -7.185 -5.706 -16.727 1.00 90.56 325 THR A C 1
ATOM 2651 O O . THR A 1 325 ? -6.497 -5.109 -17.553 1.00 90.56 325 THR A O 1
ATOM 2654 N N . LEU A 1 326 ? -6.646 -6.253 -15.631 1.00 92.31 326 LEU A N 1
ATOM 2655 C CA . LEU A 1 326 ? -5.231 -6.181 -15.251 1.00 92.31 326 LEU A CA 1
ATOM 2656 C C . LEU A 1 326 ? -4.406 -7.254 -15.983 1.00 92.31 326 LEU A C 1
ATOM 2658 O O . LEU A 1 326 ? -3.781 -8.131 -15.380 1.00 92.31 326 LEU A O 1
ATOM 2662 N N . SER A 1 327 ? -4.443 -7.209 -17.314 1.00 91.88 327 SER A N 1
ATOM 2663 C CA . SER A 1 327 ? -3.688 -8.113 -18.189 1.00 91.88 327 SER A CA 1
ATOM 2664 C C . SER A 1 327 ? -2.174 -7.841 -18.144 1.00 91.88 327 SER A C 1
ATOM 2666 O O . SER A 1 327 ? -1.721 -6.831 -17.616 1.00 91.88 327 SER A O 1
ATOM 2668 N N . THR A 1 328 ? -1.352 -8.756 -18.665 1.00 91.56 328 THR A N 1
ATOM 2669 C CA . THR A 1 328 ? 0.107 -8.539 -18.706 1.00 91.56 328 THR A CA 1
ATOM 2670 C C . THR A 1 328 ? 0.429 -7.273 -19.498 1.00 91.56 328 THR A C 1
ATOM 2672 O O . THR A 1 328 ? -0.067 -7.101 -20.607 1.00 91.56 328 THR A O 1
ATOM 2675 N N . GLY A 1 329 ? 1.282 -6.410 -18.951 1.00 88.38 329 GLY A N 1
ATOM 2676 C CA . GLY A 1 329 ? 1.671 -5.161 -19.599 1.00 88.38 329 GLY A CA 1
ATOM 2677 C C . GLY A 1 329 ? 0.621 -4.058 -19.531 1.00 88.38 329 GLY A C 1
ATOM 2678 O O . GLY A 1 329 ? 0.744 -3.088 -20.264 1.00 88.38 329 GLY A O 1
ATOM 2679 N N . TRP A 1 330 ? -0.402 -4.156 -18.677 1.00 87.88 330 TRP A N 1
ATOM 2680 C CA . TRP A 1 330 ? -1.434 -3.114 -18.585 1.00 87.88 330 TRP A CA 1
ATOM 2681 C C . TRP A 1 330 ? -0.891 -1.723 -18.189 1.00 87.88 330 TRP A C 1
ATOM 2683 O O . TRP A 1 330 ? -1.571 -0.732 -18.434 1.00 87.88 330 TRP A O 1
ATOM 2693 N N . LEU A 1 331 ? 0.322 -1.638 -17.620 1.00 82.62 331 LEU A N 1
ATOM 2694 C CA . LEU A 1 331 ? 1.036 -0.378 -17.345 1.00 82.62 331 LEU A CA 1
ATOM 2695 C C . LEU A 1 331 ? 1.969 0.085 -18.482 1.00 82.62 331 LEU A C 1
ATOM 2697 O O . LEU A 1 331 ? 2.579 1.146 -18.371 1.00 82.62 331 LEU A O 1
ATOM 2701 N N . ASP A 1 332 ? 2.146 -0.710 -19.539 1.00 72.56 332 ASP A N 1
ATOM 2702 C CA . ASP A 1 332 ? 2.997 -0.356 -20.685 1.00 72.56 332 ASP A CA 1
ATOM 2703 C C . ASP A 1 332 ? 2.246 0.393 -21.791 1.00 72.56 332 ASP A C 1
ATOM 2705 O O . ASP A 1 332 ? 2.893 1.037 -22.619 1.00 72.56 332 ASP A O 1
ATOM 2709 N N . TYR A 1 333 ? 0.915 0.299 -21.812 1.00 56.09 333 TYR A N 1
ATOM 2710 C CA . TYR A 1 333 ? 0.060 0.924 -22.819 1.00 56.09 333 TYR A CA 1
ATOM 2711 C C . TYR A 1 333 ? -0.351 2.324 -22.420 1.00 56.09 333 TYR A C 1
ATOM 2713 O O . TYR A 1 333 ? -0.676 2.531 -21.232 1.00 56.09 333 TYR A O 1
#

Organism: NCBI:txid1093900

Radius of gyration: 20.65 Å; chains: 1; bounding box: 60×43×56 Å